Protein AF-A0A1B6LVS3-F1 (afdb_monomer_lite)

Organism: NCBI:txid36148

Foldseek 3Di:
DVVLVCLVVDDLVVLLCCLPVPLLVLLVVLVVCCVDDPVVVSVVSNLVSLVSLLVSLPDLVSLVVCVVVVVLVVLLVCCLPLSSVLSSLSNLLSSLLSVLVVCVVPPDPVSVVCCVPPVQLAPPDPSVVSLLVVLLVLLVVLCLLQDPPPDPPPPPDDPNNVQWDDDQFEIEGADPVSVVVNVSSLSSNVSSVVSLVSSVVSHVSSVSNCVPVPNVVSNVVSVVVSVSSVRGHYHYPPDPPPPPDD

Structure (mmCIF, N/CA/C/O backbone):
data_AF-A0A1B6LVS3-F1
#
_entry.id   AF-A0A1B6LVS3-F1
#
loop_
_atom_site.group_PDB
_atom_site.id
_atom_site.type_symbol
_atom_site.label_atom_id
_atom_site.label_alt_id
_atom_site.label_comp_id
_atom_site.label_asym_id
_atom_site.label_entity_id
_atom_site.label_seq_id
_atom_site.pdbx_PDB_ins_code
_atom_site.Cartn_x
_atom_site.Cartn_y
_atom_site.Cartn_z
_atom_site.occupancy
_atom_site.B_iso_or_equiv
_atom_site.auth_seq_id
_atom_site.auth_comp_id
_atom_site.auth_asym_id
_atom_site.auth_atom_id
_atom_site.pdbx_PDB_model_num
ATOM 1 N N . THR A 1 1 ? 14.921 -7.286 19.029 1.00 48.84 1 THR A N 1
ATOM 2 C CA . THR A 1 1 ? 14.263 -8.618 18.961 1.00 48.84 1 THR A CA 1
ATOM 3 C C . THR A 1 1 ? 13.590 -9.080 20.257 1.00 48.84 1 THR A C 1
ATOM 5 O O . THR A 1 1 ? 12.715 -9.931 20.165 1.00 48.84 1 THR A O 1
ATOM 8 N N . HIS A 1 2 ? 13.885 -8.516 21.442 1.00 53.12 2 HIS A N 1
ATOM 9 C CA . HIS A 1 2 ? 13.206 -8.907 22.697 1.00 53.12 2 HIS A CA 1
ATOM 10 C C . HIS A 1 2 ? 11.823 -8.253 22.914 1.00 53.12 2 HIS A C 1
ATOM 12 O O . HIS A 1 2 ? 10.882 -8.953 23.273 1.00 53.12 2 HIS A O 1
ATOM 18 N N . LEU A 1 3 ? 11.651 -6.958 22.609 1.00 52.03 3 LEU A N 1
ATOM 19 C CA . LEU A 1 3 ? 10.356 -6.258 22.736 1.00 52.03 3 LEU A CA 1
ATOM 20 C C . LEU A 1 3 ? 9.244 -6.892 21.879 1.00 52.03 3 LEU A C 1
ATOM 22 O O . LEU A 1 3 ? 8.147 -7.136 22.373 1.00 52.03 3 LEU A O 1
ATOM 26 N N . LEU A 1 4 ? 9.553 -7.263 20.632 1.00 55.69 4 LEU A N 1
ATOM 27 C CA . LEU A 1 4 ? 8.611 -7.923 19.715 1.00 55.69 4 LEU A CA 1
ATOM 28 C C . LEU A 1 4 ? 8.118 -9.294 20.210 1.00 55.69 4 LEU A C 1
ATOM 30 O O . LEU A 1 4 ? 7.027 -9.712 19.838 1.00 55.69 4 LEU A O 1
ATOM 34 N N . ARG A 1 5 ? 8.884 -9.987 21.066 1.00 59.12 5 ARG A N 1
ATOM 35 C CA . ARG A 1 5 ? 8.475 -11.271 21.666 1.00 59.12 5 ARG A CA 1
ATOM 36 C C . ARG A 1 5 ? 7.564 -11.101 22.882 1.00 59.12 5 ARG A C 1
ATOM 38 O O . ARG A 1 5 ? 6.762 -11.986 23.156 1.00 59.12 5 ARG A O 1
ATOM 45 N N . ILE A 1 6 ? 7.676 -9.979 23.593 1.00 60.19 6 ILE A N 1
ATOM 46 C CA . ILE A 1 6 ? 6.903 -9.698 24.814 1.00 60.19 6 ILE A CA 1
ATOM 47 C C . ILE A 1 6 ? 5.549 -9.065 24.465 1.00 60.19 6 ILE A C 1
ATOM 49 O O . ILE A 1 6 ? 4.533 -9.391 25.077 1.00 60.19 6 ILE A O 1
ATOM 53 N N . ILE A 1 7 ? 5.515 -8.223 23.426 1.00 63.59 7 ILE A N 1
ATOM 54 C CA . ILE A 1 7 ? 4.319 -7.502 22.971 1.00 63.59 7 ILE A CA 1
ATOM 55 C C . ILE A 1 7 ? 3.070 -8.397 22.817 1.00 63.59 7 ILE A C 1
ATOM 57 O O . ILE A 1 7 ? 2.013 -7.993 23.303 1.00 63.59 7 ILE A O 1
ATOM 61 N N . PRO A 1 8 ? 3.122 -9.607 22.224 1.00 63.41 8 PRO A N 1
ATOM 62 C CA . PRO A 1 8 ? 1.947 -10.473 22.102 1.00 63.41 8 PRO A CA 1
ATOM 63 C C . PRO A 1 8 ? 1.287 -10.827 23.442 1.00 63.41 8 PRO A C 1
ATOM 65 O O . PRO A 1 8 ? 0.062 -10.951 23.493 1.00 63.41 8 PRO A O 1
ATOM 68 N N . GLN A 1 9 ? 2.071 -10.921 24.520 1.00 72.00 9 GLN A N 1
ATOM 69 C CA . GLN A 1 9 ? 1.626 -11.320 25.861 1.00 72.00 9 GLN A CA 1
ATOM 70 C C . GLN A 1 9 ? 1.156 -10.135 26.720 1.00 72.00 9 GLN A C 1
ATOM 72 O O . GLN A 1 9 ? 0.540 -10.326 27.767 1.00 72.00 9 GLN A O 1
ATOM 77 N N . CYS A 1 10 ? 1.403 -8.898 26.279 1.00 77.38 10 CYS A N 1
ATOM 78 C CA . CYS A 1 10 ? 0.989 -7.707 27.009 1.00 77.38 10 CYS A CA 1
ATOM 79 C C . CYS A 1 10 ? -0.541 -7.539 27.045 1.00 77.38 10 CYS A C 1
ATOM 81 O O . CYS A 1 10 ? -1.258 -7.853 26.082 1.00 77.38 10 CYS A O 1
ATOM 83 N N . LYS A 1 11 ? -1.035 -6.966 28.153 1.00 84.81 11 LYS A N 1
ATOM 84 C CA . LYS A 1 11 ? -2.432 -6.526 28.294 1.00 84.81 11 LYS A CA 1
ATOM 85 C C . LYS A 1 11 ? -2.775 -5.484 27.226 1.00 84.81 11 LYS A C 1
ATOM 87 O O . LYS A 1 11 ? -1.906 -4.759 26.749 1.00 84.81 11 LYS A O 1
ATOM 92 N N . PHE A 1 12 ? -4.061 -5.382 26.897 1.00 84.25 12 PHE A N 1
ATOM 93 C CA . PHE A 1 12 ? -4.576 -4.444 25.895 1.00 84.25 12 PHE A CA 1
ATOM 94 C C . PHE A 1 12 ? -4.086 -3.002 26.105 1.00 84.25 12 PHE A C 1
ATOM 96 O O . PHE A 1 12 ? -3.507 -2.431 25.190 1.00 84.25 12 PHE A O 1
ATOM 103 N N . VAL A 1 13 ? -4.242 -2.462 27.319 1.00 86.50 13 VAL A N 1
ATOM 104 C CA . VAL A 1 13 ? -3.842 -1.081 27.652 1.00 86.50 13 VAL A CA 1
ATOM 105 C C . VAL A 1 13 ? -2.355 -0.852 27.374 1.00 86.50 13 VAL A C 1
ATOM 107 O O . VAL A 1 13 ? -1.974 0.152 26.792 1.00 86.50 13 VAL A O 1
ATOM 110 N N . VAL A 1 14 ? -1.515 -1.838 27.699 1.00 87.81 14 VAL A N 1
ATOM 111 C CA . VAL A 1 14 ? -0.069 -1.768 27.452 1.00 87.81 14 VAL A CA 1
ATOM 112 C C . VAL A 1 14 ? 0.234 -1.783 25.952 1.00 87.81 14 VAL A C 1
ATOM 114 O O . VAL A 1 14 ? 1.089 -1.037 25.498 1.00 87.81 14 VAL A O 1
ATOM 117 N N . LYS A 1 15 ? -0.473 -2.597 25.159 1.00 88.06 15 LYS A N 1
ATOM 118 C CA . LYS A 1 15 ? -0.317 -2.625 23.692 1.00 88.06 15 LYS A CA 1
ATOM 119 C C . LYS A 1 15 ? -0.693 -1.291 23.048 1.00 88.06 15 LYS A C 1
ATOM 121 O O . LYS A 1 15 ? 0.012 -0.842 22.150 1.00 88.06 15 LYS A O 1
ATOM 126 N N . GLN A 1 16 ? -1.782 -0.683 23.511 1.00 89.56 16 GLN A N 1
ATOM 127 C CA . GLN A 1 16 ? -2.244 0.623 23.049 1.00 89.56 16 GLN A CA 1
ATOM 128 C C . GLN A 1 16 ? -1.217 1.714 23.381 1.00 89.56 16 GLN A C 1
ATOM 130 O O . GLN A 1 16 ? -0.803 2.448 22.489 1.00 89.56 16 GLN A O 1
ATOM 135 N N . GLU A 1 17 ? -0.725 1.745 24.621 1.00 90.25 17 GLU A N 1
ATOM 136 C CA . GLU A 1 17 ? 0.291 2.706 25.063 1.00 90.25 17 GLU A CA 1
ATOM 137 C C . GLU A 1 17 ? 1.612 2.543 24.296 1.00 90.25 17 GLU A C 1
ATOM 139 O O . GLU A 1 17 ? 2.198 3.509 23.817 1.00 90.25 17 GLU A O 1
ATOM 144 N N . ILE A 1 18 ? 2.061 1.298 24.104 1.00 91.44 18 ILE A N 1
ATOM 145 C CA . ILE A 1 18 ? 3.258 0.993 23.316 1.00 91.44 18 ILE A CA 1
ATOM 146 C C . ILE A 1 18 ? 3.105 1.508 21.879 1.00 91.44 18 ILE A C 1
ATOM 148 O O . ILE A 1 18 ? 4.042 2.101 21.339 1.00 91.44 18 ILE A O 1
ATOM 152 N N . LEU A 1 19 ? 1.946 1.298 21.248 1.00 93.50 19 LEU A N 1
ATOM 153 C CA . LEU A 1 19 ? 1.721 1.758 19.882 1.00 93.50 19 LEU A CA 1
ATOM 154 C C . LEU A 1 19 ? 1.733 3.288 19.801 1.00 93.50 19 LEU A C 1
ATOM 156 O O . LEU A 1 19 ? 2.509 3.840 19.026 1.00 93.50 19 LEU A O 1
ATOM 160 N N . PHE A 1 20 ? 0.897 3.959 20.593 1.00 94.81 20 PHE A N 1
ATOM 161 C CA . PHE A 1 20 ? 0.602 5.381 20.404 1.00 94.81 20 PHE A CA 1
ATOM 162 C C . PHE A 1 20 ? 1.547 6.332 21.132 1.00 94.81 20 PHE A C 1
ATOM 164 O O . PHE A 1 20 ? 1.763 7.439 20.649 1.00 94.81 20 PHE A O 1
ATOM 171 N N . SER A 1 21 ? 2.153 5.911 22.239 1.00 92.94 21 SER A N 1
ATOM 172 C CA . SER A 1 21 ? 3.052 6.768 23.023 1.00 92.94 21 SER A CA 1
ATOM 173 C C . SER A 1 21 ? 4.527 6.510 22.723 1.00 92.94 21 SER A C 1
ATOM 175 O O . SER A 1 21 ? 5.369 7.361 23.005 1.00 92.94 21 SER A O 1
ATOM 177 N N . VAL A 1 22 ? 4.860 5.358 22.125 1.00 94.06 22 VAL A N 1
ATOM 178 C CA . VAL A 1 22 ? 6.249 4.994 21.803 1.00 94.06 22 VAL A CA 1
ATOM 179 C C . VAL A 1 22 ? 6.454 4.859 20.300 1.00 94.06 22 VAL A C 1
ATOM 181 O O . VAL A 1 22 ? 7.146 5.681 19.702 1.00 94.06 22 VAL A O 1
ATOM 184 N N . PHE A 1 23 ? 5.873 3.840 19.666 1.00 95.19 23 PHE A N 1
ATOM 185 C CA . PHE A 1 23 ? 6.242 3.506 18.288 1.00 95.19 23 PHE A CA 1
ATOM 186 C C . PHE A 1 23 ? 5.707 4.496 17.257 1.00 95.19 23 PHE A C 1
ATOM 188 O O . PHE A 1 23 ? 6.429 4.824 16.321 1.00 95.19 23 PHE A O 1
ATOM 195 N N . TYR A 1 24 ? 4.490 5.014 17.422 1.00 96.00 24 TYR A N 1
ATOM 196 C CA . TYR A 1 24 ? 3.927 5.975 16.479 1.00 96.00 24 TYR A CA 1
ATOM 197 C C . TYR A 1 24 ? 4.679 7.323 16.476 1.00 96.00 24 TYR A C 1
ATOM 199 O O . TYR A 1 24 ? 5.122 7.745 15.407 1.00 96.00 24 TYR A O 1
ATOM 207 N N . PRO A 1 25 ? 4.978 7.963 17.625 1.00 95.94 25 PRO A N 1
ATOM 208 C CA . PRO A 1 25 ? 5.796 9.177 17.644 1.00 95.94 25 PRO A CA 1
ATOM 209 C C . PRO A 1 25 ? 7.225 8.953 17.134 1.00 95.94 25 PRO A C 1
ATOM 211 O O . PRO A 1 25 ? 7.784 9.819 16.457 1.00 95.94 25 PRO A O 1
ATOM 214 N N . VAL A 1 26 ? 7.831 7.798 17.441 1.00 95.50 26 VAL A N 1
ATOM 215 C CA . VAL A 1 26 ? 9.163 7.436 16.927 1.00 95.50 26 VAL A CA 1
ATOM 216 C C . VAL A 1 26 ? 9.130 7.273 15.410 1.00 95.50 26 VAL A C 1
ATOM 218 O O . VAL A 1 26 ? 10.015 7.796 14.737 1.00 95.50 26 VAL A O 1
ATOM 221 N N . PHE A 1 27 ? 8.102 6.617 14.872 1.00 95.94 27 PHE A N 1
ATOM 222 C CA . PHE A 1 27 ? 7.888 6.477 13.435 1.00 95.94 27 PHE A CA 1
ATOM 223 C C . PHE A 1 27 ? 7.819 7.836 12.735 1.00 95.94 27 PHE A C 1
ATOM 225 O O . PHE A 1 27 ? 8.566 8.053 11.782 1.00 95.94 27 PHE A O 1
ATOM 232 N N . LEU A 1 28 ? 6.994 8.764 13.234 1.00 94.81 28 LEU A N 1
ATOM 233 C CA . LEU A 1 28 ? 6.858 10.097 12.638 1.00 94.81 28 LEU A CA 1
ATOM 234 C C . LEU A 1 28 ? 8.197 10.839 12.614 1.00 94.81 28 LEU A C 1
ATOM 236 O O . LEU A 1 28 ? 8.646 11.266 11.549 1.00 94.81 28 LEU A O 1
ATOM 240 N N . LYS A 1 29 ? 8.883 10.901 13.763 1.00 93.81 29 LYS A N 1
ATOM 241 C CA . LYS A 1 29 ? 10.179 11.584 13.883 1.00 93.81 29 LYS A CA 1
ATOM 242 C C . LYS A 1 29 ? 11.268 10.947 13.030 1.00 93.81 29 LYS A C 1
ATOM 244 O O . LYS A 1 29 ? 12.126 11.656 12.514 1.00 93.81 29 LYS A O 1
ATOM 249 N N . ALA A 1 30 ? 11.323 9.618 12.959 1.00 92.94 30 ALA A N 1
ATOM 250 C CA . ALA A 1 30 ? 12.327 8.919 12.160 1.00 92.94 30 ALA A CA 1
ATOM 251 C C . ALA A 1 30 ? 12.073 9.148 10.666 1.00 92.94 30 ALA A C 1
ATOM 253 O O . ALA A 1 30 ? 12.991 9.494 9.933 1.00 92.94 30 ALA A O 1
ATOM 254 N N . ARG A 1 31 ? 10.814 9.066 10.226 1.00 90.94 31 ARG A N 1
ATOM 255 C CA . ARG A 1 31 ? 10.431 9.314 8.834 1.00 90.94 31 ARG A CA 1
ATOM 256 C C . ARG A 1 31 ? 10.762 10.737 8.380 1.00 90.94 31 ARG A C 1
ATOM 258 O O . ARG A 1 31 ? 11.318 10.907 7.303 1.00 90.94 31 ARG A O 1
ATOM 265 N N . GLU A 1 32 ? 10.470 11.750 9.195 1.00 90.00 32 GLU A N 1
ATOM 266 C CA . GLU A 1 32 ? 10.815 13.149 8.884 1.00 90.00 32 GLU A CA 1
ATOM 267 C C . GLU A 1 32 ? 12.326 13.367 8.717 1.00 90.00 32 GLU A C 1
ATOM 269 O O . GLU A 1 32 ? 12.753 14.225 7.948 1.00 90.00 32 GLU A O 1
ATOM 274 N N . ARG A 1 33 ? 13.142 12.563 9.407 1.00 87.75 33 ARG A N 1
ATOM 275 C CA . ARG A 1 33 ? 14.606 12.656 9.395 1.00 87.75 33 ARG A CA 1
ATOM 276 C C . ARG A 1 33 ? 15.288 11.729 8.391 1.00 87.75 33 ARG A C 1
ATOM 278 O O . ARG A 1 33 ? 16.506 11.800 8.263 1.00 87.75 33 ARG A O 1
ATOM 285 N N . GLN A 1 34 ? 14.547 10.930 7.618 1.00 73.12 34 GLN A N 1
ATOM 286 C CA . GLN A 1 34 ? 15.135 9.977 6.662 1.00 73.12 34 GLN A CA 1
ATOM 287 C C . GLN A 1 34 ? 16.024 10.617 5.583 1.00 73.12 34 GLN A C 1
ATOM 289 O O . GLN A 1 34 ? 16.872 9.929 5.024 1.00 73.12 34 GLN A O 1
ATOM 294 N N . ASN A 1 35 ? 15.882 11.918 5.315 1.00 71.88 35 ASN A N 1
ATOM 295 C CA . ASN A 1 35 ? 16.745 12.657 4.382 1.00 71.88 35 ASN A CA 1
ATOM 296 C C . ASN A 1 35 ? 17.921 13.379 5.077 1.00 71.88 35 ASN A C 1
ATOM 298 O O . ASN A 1 35 ? 18.591 14.204 4.460 1.00 71.88 35 ASN A O 1
ATOM 302 N N . GLY A 1 36 ? 18.134 13.131 6.372 1.00 72.00 36 GLY A N 1
ATOM 303 C CA . GLY A 1 36 ? 19.168 13.755 7.195 1.00 72.00 36 GLY A CA 1
ATOM 304 C C . GLY A 1 36 ? 20.456 12.932 7.311 1.00 72.00 36 GLY A C 1
ATOM 305 O O . GLY A 1 36 ? 20.659 11.933 6.628 1.00 72.00 36 GLY A O 1
ATOM 306 N N . SER A 1 37 ? 21.336 13.347 8.226 1.00 63.09 37 SER A N 1
ATOM 307 C CA . SER A 1 37 ? 22.677 12.768 8.411 1.00 63.09 37 SER A CA 1
ATOM 308 C C . SER A 1 37 ? 22.705 11.321 8.928 1.00 63.09 37 SER A C 1
ATOM 310 O O . SER A 1 37 ? 23.695 10.633 8.708 1.00 63.09 37 SER A O 1
ATOM 312 N N . ASN A 1 38 ? 21.636 10.841 9.578 1.00 77.31 38 ASN A N 1
ATOM 313 C CA . ASN A 1 38 ? 21.538 9.493 10.165 1.00 77.31 38 ASN A CA 1
ATOM 314 C C . ASN A 1 38 ? 20.550 8.583 9.409 1.00 77.31 38 ASN A C 1
ATOM 316 O O . ASN A 1 38 ? 19.838 7.776 10.013 1.00 77.31 38 ASN A O 1
ATOM 320 N N . GLN A 1 39 ? 20.524 8.697 8.079 1.00 83.19 39 GLN A N 1
ATOM 321 C CA . GLN A 1 39 ? 19.567 8.023 7.197 1.00 83.19 39 GLN A CA 1
ATOM 322 C C . GLN A 1 39 ? 19.400 6.516 7.468 1.00 83.19 39 GLN A C 1
ATOM 324 O O . GLN A 1 39 ? 18.274 6.024 7.486 1.00 83.19 39 GLN A O 1
ATOM 329 N N . GLU A 1 40 ? 20.482 5.768 7.710 1.00 88.06 40 GLU A N 1
ATOM 330 C CA . GLU A 1 40 ? 20.397 4.317 7.948 1.00 88.06 40 GLU A CA 1
ATOM 331 C C . GLU A 1 40 ? 19.696 3.966 9.267 1.00 88.06 40 GLU A C 1
ATOM 333 O O . GLU A 1 40 ? 18.873 3.047 9.313 1.00 88.06 40 GLU A O 1
ATOM 338 N N . ILE A 1 41 ? 19.979 4.722 10.333 1.00 90.44 41 ILE A N 1
ATOM 339 C CA . ILE A 1 41 ? 19.359 4.525 11.649 1.00 90.44 41 ILE A CA 1
ATOM 340 C C . ILE A 1 41 ? 17.873 4.864 11.562 1.00 90.44 41 ILE A C 1
ATOM 342 O O . ILE A 1 41 ? 17.033 4.086 12.015 1.00 90.44 41 ILE A O 1
ATOM 346 N N . ASP A 1 42 ? 17.534 5.995 10.944 1.00 91.94 42 ASP A N 1
ATOM 347 C CA . ASP A 1 42 ? 16.146 6.420 10.788 1.00 91.94 42 ASP A CA 1
ATOM 348 C C . ASP A 1 42 ? 15.358 5.452 9.890 1.00 91.94 42 ASP A C 1
ATOM 350 O O . ASP A 1 42 ? 14.218 5.101 10.201 1.00 91.94 42 ASP A O 1
ATOM 354 N N . LYS A 1 43 ? 15.979 4.912 8.835 1.00 91.75 43 LYS A N 1
ATOM 355 C CA . LYS A 1 43 ? 15.393 3.846 8.013 1.00 91.75 43 LYS A CA 1
ATOM 356 C C . LYS A 1 43 ? 15.132 2.577 8.821 1.00 91.75 43 LYS A C 1
ATOM 358 O O . LYS A 1 43 ? 14.029 2.031 8.762 1.00 91.75 43 LYS A O 1
ATOM 363 N N . PHE A 1 44 ? 16.101 2.132 9.620 1.00 92.81 44 PHE A N 1
ATOM 364 C CA . PHE A 1 44 ? 15.927 0.982 10.507 1.00 92.81 44 PHE A CA 1
ATOM 365 C C . PHE A 1 44 ? 14.793 1.197 11.520 1.00 92.81 44 PHE A C 1
ATOM 367 O O . PHE A 1 44 ? 13.971 0.299 11.734 1.00 92.81 44 PHE A O 1
ATOM 374 N N . LEU A 1 45 ? 14.715 2.385 12.127 1.00 94.50 45 LEU A N 1
ATOM 375 C CA . LEU A 1 45 ? 13.659 2.736 13.076 1.00 94.50 45 LEU A CA 1
ATOM 376 C C . LEU A 1 45 ? 12.284 2.715 12.416 1.00 94.50 45 LEU A C 1
ATOM 378 O O . LEU A 1 45 ? 11.355 2.133 12.974 1.00 94.50 45 LEU A O 1
ATOM 382 N N . VAL A 1 46 ? 12.159 3.285 11.219 1.00 94.94 46 VAL A N 1
ATOM 383 C CA . VAL A 1 46 ? 10.905 3.273 10.464 1.00 94.94 46 VAL A CA 1
ATOM 384 C C . VAL A 1 46 ? 10.459 1.844 10.159 1.00 94.94 46 VAL A C 1
ATOM 386 O O . VAL A 1 46 ? 9.339 1.478 10.512 1.00 94.94 46 VAL A O 1
ATOM 389 N N . LEU A 1 47 ? 11.336 1.002 9.604 1.00 94.69 47 LEU A N 1
ATOM 390 C CA . LEU A 1 47 ? 11.009 -0.402 9.320 1.00 94.69 47 LEU A CA 1
ATOM 391 C C . LEU A 1 47 ? 10.643 -1.180 10.592 1.00 94.69 47 LEU A C 1
ATOM 393 O O . LEU A 1 47 ? 9.725 -2.002 10.586 1.00 94.69 47 LEU A O 1
ATOM 397 N N . THR A 1 48 ? 11.315 -0.886 11.706 1.00 94.88 48 THR A N 1
ATOM 398 C CA . THR A 1 48 ? 10.995 -1.477 13.010 1.00 94.88 48 THR A CA 1
ATOM 399 C C . THR A 1 48 ? 9.600 -1.070 13.480 1.00 94.88 48 THR A C 1
ATOM 401 O O . THR A 1 48 ? 8.836 -1.929 13.919 1.00 94.88 48 THR A O 1
ATOM 404 N N . CYS A 1 49 ? 9.239 0.209 13.362 1.00 96.06 49 CYS A N 1
ATOM 405 C CA . CYS A 1 49 ? 7.915 0.693 13.750 1.00 96.06 49 CYS A CA 1
ATOM 406 C C . CYS A 1 49 ? 6.816 0.087 12.874 1.00 96.06 49 CYS A C 1
ATOM 408 O O . CYS A 1 49 ? 5.843 -0.438 13.407 1.00 96.06 49 CYS A O 1
ATOM 410 N N . LEU A 1 50 ? 7.004 0.067 11.551 1.00 96.06 50 LEU A N 1
ATOM 411 C CA . LEU A 1 50 ? 6.064 -0.562 10.619 1.00 96.06 50 LEU A CA 1
ATOM 412 C C . LEU A 1 50 ? 5.858 -2.049 10.940 1.00 96.06 50 LEU A C 1
ATOM 414 O O . LEU A 1 50 ? 4.728 -2.533 10.974 1.00 96.06 50 LEU A O 1
ATOM 418 N N . SER A 1 51 ? 6.939 -2.766 11.256 1.00 94.94 51 SER A N 1
ATOM 419 C CA . SER A 1 51 ? 6.860 -4.153 11.717 1.00 94.94 51 SER A CA 1
ATOM 420 C C . SER A 1 51 ? 6.014 -4.258 12.986 1.00 94.94 51 SER A C 1
ATOM 422 O O . SER A 1 51 ? 5.050 -5.019 13.022 1.00 94.94 51 SER A O 1
ATOM 424 N N . VAL A 1 52 ? 6.277 -3.430 14.000 1.00 93.44 52 VAL A N 1
ATOM 425 C CA . VAL A 1 52 ? 5.481 -3.394 15.238 1.00 93.44 52 VAL A CA 1
ATOM 426 C C . VAL A 1 52 ? 4.000 -3.102 14.971 1.00 93.44 52 VAL A C 1
ATOM 428 O O . VAL A 1 52 ? 3.145 -3.745 15.585 1.00 93.44 52 VAL A O 1
ATOM 431 N N . PHE A 1 53 ? 3.679 -2.197 14.044 1.00 95.44 53 PHE A N 1
ATOM 432 C CA . PHE A 1 53 ? 2.296 -1.875 13.686 1.00 95.44 53 PHE A CA 1
ATOM 433 C C . PHE A 1 53 ? 1.548 -3.117 13.191 1.00 95.44 53 PHE A C 1
ATOM 435 O O . PHE A 1 53 ? 0.462 -3.399 13.696 1.00 95.44 53 PHE A O 1
ATOM 442 N N . THR A 1 54 ? 2.160 -3.933 12.322 1.00 92.88 54 THR A N 1
ATOM 443 C CA . THR A 1 54 ? 1.537 -5.186 11.842 1.00 92.88 54 THR A CA 1
ATOM 444 C C . THR A 1 54 ? 1.210 -6.184 12.964 1.00 92.88 54 THR A C 1
ATOM 446 O O . THR A 1 54 ? 0.286 -6.984 12.834 1.00 92.88 54 THR A O 1
ATOM 449 N N . TYR A 1 55 ? 1.915 -6.128 14.101 1.00 89.06 55 TYR A N 1
ATOM 450 C CA . TYR A 1 55 ? 1.623 -6.970 15.268 1.00 89.06 55 TYR A CA 1
ATOM 451 C C . TYR A 1 55 ? 0.577 -6.374 16.218 1.00 89.06 55 TYR A C 1
ATOM 453 O O . TYR A 1 55 ? -0.165 -7.124 16.861 1.00 89.06 55 TYR A O 1
ATOM 461 N N . LEU A 1 56 ? 0.546 -5.046 16.360 1.00 90.88 56 LEU A N 1
ATOM 462 C CA . LEU A 1 56 ? -0.291 -4.351 17.344 1.00 90.88 56 LEU A CA 1
ATOM 463 C C . LEU A 1 56 ? -1.691 -4.009 16.824 1.00 90.88 56 LEU A C 1
ATOM 465 O O . LEU A 1 56 ? -2.640 -3.982 17.614 1.00 90.88 56 LEU A O 1
ATOM 469 N N . LEU A 1 57 ? -1.845 -3.818 15.513 1.00 91.81 57 LEU A N 1
ATOM 470 C CA . LEU A 1 57 ? -3.124 -3.553 14.856 1.00 91.81 57 LEU A CA 1
ATOM 471 C C . LEU A 1 57 ? -3.962 -4.840 14.767 1.00 91.81 57 LEU A C 1
ATOM 473 O O . LEU A 1 57 ? -4.053 -5.488 13.739 1.00 91.81 57 LEU A O 1
ATOM 477 N N . ARG A 1 58 ? -4.545 -5.278 15.885 1.00 83.50 58 ARG A N 1
ATOM 478 C CA . ARG A 1 58 ? -5.371 -6.507 15.941 1.00 83.50 58 ARG A CA 1
ATOM 479 C C . ARG A 1 58 ? -6.761 -6.306 16.523 1.00 83.50 58 ARG A C 1
ATOM 481 O O . ARG A 1 58 ? -7.539 -7.250 16.633 1.00 83.50 58 ARG A O 1
ATOM 488 N N . ARG A 1 59 ? -7.055 -5.104 17.006 1.00 85.38 59 ARG A N 1
ATOM 489 C CA . ARG A 1 59 ? -8.311 -4.778 17.682 1.00 85.38 59 ARG A CA 1
ATOM 490 C C . ARG A 1 59 ? -8.896 -3.538 17.038 1.00 85.38 59 ARG A C 1
ATOM 492 O O . ARG A 1 59 ? -8.175 -2.558 16.883 1.00 85.38 59 ARG A O 1
ATOM 499 N N . VAL A 1 60 ? -10.204 -3.573 16.789 1.00 88.38 60 VAL A N 1
ATOM 500 C CA . VAL A 1 60 ? -10.972 -2.469 16.192 1.00 88.38 60 VAL A CA 1
ATOM 501 C C . VAL A 1 60 ? -10.661 -1.136 16.878 1.00 88.38 60 VAL A C 1
ATOM 503 O O . VAL A 1 60 ? -10.255 -0.205 16.209 1.00 88.38 60 VAL A O 1
ATOM 506 N N . ARG A 1 61 ? -10.691 -1.077 18.218 1.00 88.81 61 ARG A N 1
ATOM 507 C CA . ARG A 1 61 ? -10.397 0.159 18.975 1.00 88.81 61 ARG A CA 1
ATOM 508 C C . ARG A 1 61 ? -8.997 0.738 18.736 1.00 88.81 61 ARG A C 1
ATOM 510 O O . ARG A 1 61 ? -8.827 1.946 18.778 1.00 88.81 61 ARG A O 1
ATOM 517 N N . ILE A 1 62 ? -7.992 -0.118 18.534 1.00 91.06 62 ILE A N 1
ATOM 518 C CA . ILE A 1 62 ? -6.627 0.342 18.235 1.00 91.06 62 ILE A CA 1
ATOM 519 C C . ILE A 1 62 ? -6.584 0.873 16.803 1.00 91.06 62 ILE A C 1
ATOM 521 O O . ILE A 1 62 ? -5.962 1.893 16.552 1.00 91.06 62 ILE A O 1
ATOM 525 N N . ILE A 1 63 ? -7.258 0.201 15.873 1.00 92.75 63 ILE A N 1
ATOM 526 C CA . ILE A 1 63 ? -7.329 0.635 14.477 1.00 92.75 63 ILE A CA 1
ATOM 527 C C . ILE A 1 63 ? -8.097 1.955 14.347 1.00 92.75 63 ILE A C 1
ATOM 529 O O . ILE A 1 63 ? -7.609 2.849 13.672 1.00 92.75 63 ILE A O 1
ATOM 533 N N . ASP A 1 64 ? -9.211 2.128 15.060 1.00 91.50 64 ASP A N 1
ATOM 534 C CA . ASP A 1 64 ? -9.968 3.386 15.093 1.00 91.50 64 ASP A CA 1
ATOM 535 C C . ASP A 1 64 ? -9.075 4.553 15.543 1.00 91.50 64 ASP A C 1
ATOM 537 O O . ASP A 1 64 ? -8.944 5.543 14.831 1.00 91.50 64 ASP A O 1
ATOM 541 N N . GLN A 1 65 ? -8.350 4.399 16.656 1.00 93.38 65 GLN A N 1
ATOM 542 C CA . GLN A 1 65 ? -7.416 5.429 17.125 1.00 93.38 65 GLN A CA 1
ATOM 543 C C . GLN A 1 65 ? -6.248 5.663 16.146 1.00 93.38 65 GLN A C 1
ATOM 545 O O . GLN A 1 65 ? -5.747 6.779 16.016 1.00 93.38 65 GLN A O 1
ATOM 550 N N . PHE A 1 66 ? -5.795 4.621 15.445 1.00 94.38 66 PHE A N 1
ATOM 551 C CA . PHE A 1 66 ? -4.755 4.733 14.419 1.00 94.38 66 PHE A CA 1
ATOM 552 C C . PHE A 1 66 ? -5.238 5.564 13.221 1.00 94.38 66 PHE A C 1
ATOM 554 O O . PHE A 1 66 ? -4.505 6.419 12.722 1.00 94.38 66 PHE A O 1
ATOM 561 N N . LEU A 1 67 ? -6.491 5.370 12.812 1.00 92.00 67 LEU A N 1
ATOM 562 C CA . LEU A 1 67 ? -7.148 6.137 11.756 1.00 92.00 67 LEU A CA 1
ATOM 563 C C . LEU A 1 67 ? -7.421 7.586 12.174 1.00 92.00 67 LEU A C 1
ATOM 565 O O . LEU A 1 67 ? -7.147 8.500 11.400 1.00 92.00 67 LEU A O 1
ATOM 569 N N . GLU A 1 68 ? -7.872 7.820 13.409 1.00 92.50 68 GLU A N 1
ATOM 570 C CA . GLU A 1 68 ? -8.082 9.167 13.968 1.00 92.50 68 GLU A CA 1
ATOM 571 C C . GLU A 1 68 ? -6.805 10.020 13.930 1.00 92.50 68 GLU A C 1
ATOM 573 O O . GLU A 1 68 ? -6.858 11.230 13.712 1.00 92.50 68 GLU A O 1
ATOM 578 N N . GLN A 1 69 ? -5.637 9.389 14.085 1.00 91.81 69 GLN A N 1
ATOM 579 C CA . GLN A 1 69 ? -4.336 10.055 13.992 1.00 91.81 69 GLN A CA 1
ATOM 580 C C . GLN A 1 69 ? -3.832 10.235 12.553 1.00 91.81 69 GLN A C 1
ATOM 582 O O . GLN A 1 69 ? -2.680 10.632 12.367 1.00 91.81 69 GLN A O 1
ATOM 587 N N . LYS A 1 70 ? -4.666 9.941 11.544 1.00 90.19 70 LYS A N 1
ATOM 588 C CA . LYS A 1 70 ? -4.319 9.968 10.114 1.00 90.19 70 LYS A CA 1
ATOM 589 C C . LYS A 1 70 ? -3.069 9.151 9.794 1.00 90.19 70 LYS A C 1
ATOM 591 O O . LYS A 1 70 ? -2.278 9.490 8.914 1.00 90.19 70 LYS A O 1
ATOM 596 N N . ALA A 1 71 ? -2.869 8.055 10.524 1.00 91.56 71 ALA A N 1
ATOM 597 C CA . ALA A 1 71 ? -1.665 7.261 10.373 1.00 91.56 71 ALA A CA 1
ATOM 598 C C . ALA A 1 71 ? -1.578 6.620 8.981 1.00 91.56 71 ALA A C 1
ATOM 600 O O . ALA A 1 71 ? -0.474 6.460 8.468 1.00 91.56 71 ALA A O 1
ATOM 601 N N . LEU A 1 72 ? -2.703 6.307 8.328 1.00 91.25 72 LEU A N 1
ATOM 602 C CA . LEU A 1 72 ? -2.678 5.755 6.972 1.00 91.25 72 LEU A CA 1
ATOM 603 C C . LEU A 1 72 ? -2.148 6.732 5.922 1.00 91.25 72 LEU A C 1
ATOM 605 O O . LEU A 1 72 ? -1.368 6.291 5.086 1.00 91.25 72 LEU A O 1
ATOM 609 N N . ASP A 1 73 ? -2.407 8.039 6.019 1.00 91.25 73 ASP A N 1
ATOM 610 C CA . ASP A 1 73 ? -1.780 9.043 5.136 1.00 91.25 73 ASP A CA 1
ATOM 611 C C . ASP A 1 73 ? -0.254 8.900 5.156 1.00 91.25 73 ASP A C 1
ATOM 613 O O . ASP A 1 73 ? 0.449 9.015 4.149 1.00 91.25 73 ASP A O 1
ATOM 617 N N . HIS A 1 74 ? 0.273 8.603 6.340 1.00 92.62 74 HIS A N 1
ATOM 618 C CA . HIS A 1 74 ? 1.688 8.411 6.560 1.00 92.62 74 HIS A CA 1
ATOM 619 C C . HIS A 1 74 ? 2.223 7.074 6.044 1.00 92.62 74 HIS A C 1
ATOM 621 O O . HIS A 1 74 ? 3.366 7.040 5.586 1.00 92.62 74 HIS A O 1
ATOM 627 N N . ILE A 1 75 ? 1.416 6.013 6.092 1.00 94.38 75 ILE A N 1
ATOM 628 C CA . ILE A 1 75 ? 1.733 4.696 5.526 1.00 94.38 75 ILE A CA 1
ATOM 629 C C . ILE A 1 75 ? 1.692 4.736 3.993 1.00 94.38 75 ILE A C 1
ATOM 631 O O . ILE A 1 75 ? 2.602 4.223 3.346 1.00 94.38 75 ILE A O 1
ATOM 635 N N . THR A 1 76 ? 0.700 5.397 3.400 1.00 90.44 76 THR A N 1
ATOM 636 C CA . THR A 1 76 ? 0.512 5.464 1.943 1.00 90.44 76 THR A CA 1
ATOM 637 C C . THR A 1 76 ? 1.683 6.162 1.255 1.00 90.44 76 THR A C 1
ATOM 639 O O . THR A 1 76 ? 2.189 5.684 0.242 1.00 90.44 76 THR A O 1
ATOM 642 N N . VAL A 1 77 ? 2.216 7.238 1.848 1.00 89.81 77 VAL A N 1
ATOM 643 C CA . VAL A 1 77 ? 3.442 7.896 1.351 1.00 89.81 77 VAL A CA 1
ATOM 644 C C . VAL A 1 77 ? 4.626 6.921 1.288 1.00 89.81 77 VAL A C 1
ATOM 646 O O . VAL A 1 77 ? 5.452 7.005 0.376 1.00 89.81 77 VAL A O 1
ATOM 649 N N . MET A 1 78 ? 4.692 5.974 2.225 1.00 90.81 78 MET A N 1
ATOM 650 C CA . MET A 1 78 ? 5.768 4.992 2.333 1.00 90.81 78 MET A CA 1
ATOM 651 C C . MET A 1 78 ? 5.640 3.795 1.388 1.00 90.81 78 MET A C 1
ATOM 653 O O . MET A 1 78 ? 6.614 3.060 1.239 1.00 90.81 78 MET A O 1
ATOM 657 N N . LEU A 1 79 ? 4.518 3.621 0.680 1.00 89.69 79 LEU A N 1
ATOM 658 C CA . LEU A 1 79 ? 4.383 2.574 -0.347 1.00 89.69 79 LEU A CA 1
ATOM 659 C C . LEU A 1 79 ? 5.421 2.730 -1.472 1.00 89.69 79 LEU A C 1
ATOM 661 O O . LEU A 1 79 ? 5.777 1.765 -2.137 1.00 89.69 79 LEU A O 1
ATOM 665 N N . LYS A 1 80 ? 5.974 3.931 -1.664 1.00 85.44 80 LYS A N 1
ATOM 666 C CA . LYS A 1 80 ? 7.028 4.188 -2.657 1.00 85.44 80 LYS A CA 1
ATOM 667 C C . LYS A 1 80 ? 8.405 3.653 -2.240 1.00 85.44 80 LYS A C 1
ATOM 669 O O . LYS A 1 80 ? 9.274 3.499 -3.098 1.00 85.44 80 LYS A O 1
ATOM 674 N N . ASP A 1 81 ? 8.619 3.377 -0.953 1.00 88.50 81 ASP A N 1
ATOM 675 C CA . ASP A 1 81 ? 9.866 2.807 -0.439 1.00 88.50 81 ASP A CA 1
ATOM 676 C C . ASP A 1 81 ? 9.831 1.277 -0.573 1.00 88.50 81 ASP A C 1
ATOM 678 O O . ASP A 1 81 ? 8.984 0.596 0.009 1.00 88.50 81 ASP A O 1
ATOM 682 N N 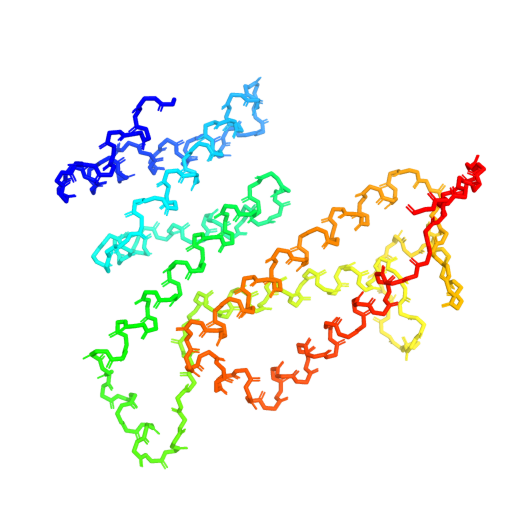. LYS A 1 82 ? 10.783 0.725 -1.333 1.00 86.19 82 LYS A N 1
ATOM 683 C CA . LYS A 1 82 ? 10.864 -0.714 -1.627 1.00 86.19 82 LYS A CA 1
ATOM 684 C C . LYS A 1 82 ? 11.007 -1.592 -0.380 1.00 86.19 82 LYS A C 1
ATOM 686 O O . LYS A 1 82 ? 10.491 -2.707 -0.367 1.00 86.19 82 LYS A O 1
ATOM 691 N N . ASP A 1 83 ? 11.685 -1.103 0.653 1.00 89.50 83 ASP A N 1
ATOM 692 C CA . ASP A 1 83 ? 11.963 -1.866 1.868 1.00 89.50 83 ASP A CA 1
ATOM 693 C C . ASP A 1 83 ? 10.768 -1.803 2.832 1.00 89.50 83 ASP A C 1
ATOM 695 O O . ASP A 1 83 ? 10.516 -2.744 3.587 1.00 89.50 83 ASP A O 1
ATOM 699 N N . ALA A 1 84 ? 9.988 -0.718 2.773 1.00 92.56 84 ALA A N 1
ATOM 700 C CA . ALA A 1 84 ? 8.789 -0.521 3.585 1.00 92.56 84 ALA A CA 1
ATOM 701 C C . ALA A 1 84 ? 7.505 -1.080 2.946 1.00 92.56 84 ALA A C 1
ATOM 703 O O . ALA A 1 84 ? 6.571 -1.424 3.676 1.00 92.56 84 ALA A O 1
ATOM 704 N N . MET A 1 85 ? 7.451 -1.191 1.613 1.00 92.94 85 MET A N 1
ATOM 705 C CA . MET A 1 85 ? 6.253 -1.521 0.826 1.00 92.94 85 MET A CA 1
ATOM 706 C C . MET A 1 85 ? 5.477 -2.717 1.386 1.00 92.94 85 MET A C 1
ATOM 708 O O . MET A 1 85 ? 4.274 -2.631 1.624 1.00 92.94 85 MET A O 1
ATOM 712 N N . LYS A 1 86 ? 6.166 -3.830 1.664 1.00 94.44 86 LYS A N 1
ATOM 713 C CA . LYS A 1 86 ? 5.524 -5.055 2.164 1.00 94.44 86 LYS A CA 1
ATOM 714 C C . LYS A 1 86 ? 4.851 -4.856 3.523 1.00 94.44 86 LYS A C 1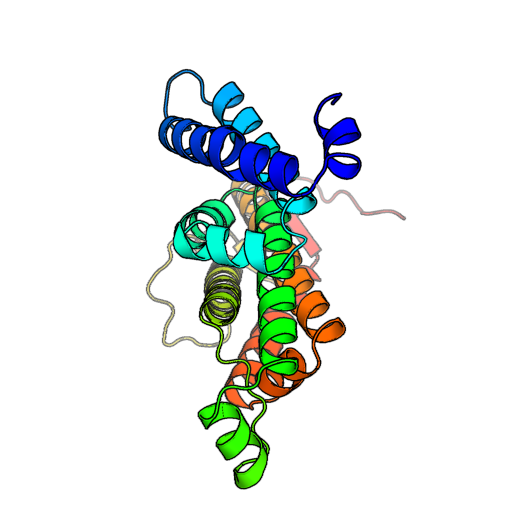
ATOM 716 O O . LYS A 1 86 ? 3.760 -5.379 3.754 1.00 94.44 86 LYS A O 1
ATOM 721 N N . LEU A 1 87 ? 5.492 -4.109 4.420 1.00 96.00 87 LEU A N 1
ATOM 722 C CA . LEU A 1 87 ? 4.937 -3.804 5.738 1.00 96.00 87 LEU A CA 1
ATOM 723 C C . LEU A 1 87 ? 3.763 -2.829 5.621 1.00 96.00 87 LEU A C 1
ATOM 725 O O . LEU A 1 87 ? 2.740 -3.048 6.259 1.00 96.00 87 LEU A O 1
ATOM 729 N N . CYS A 1 88 ? 3.875 -1.814 4.761 1.00 95.94 88 CYS A N 1
ATOM 730 C CA . CYS A 1 88 ? 2.798 -0.860 4.493 1.00 95.94 88 CYS A CA 1
ATOM 731 C C . CYS A 1 88 ? 1.556 -1.561 3.926 1.00 95.94 88 CYS A C 1
ATOM 733 O O . CYS A 1 88 ? 0.465 -1.401 4.466 1.00 95.94 88 CYS A O 1
ATOM 735 N N . CYS A 1 89 ? 1.739 -2.425 2.924 1.00 95.38 89 CYS A N 1
ATOM 736 C CA . CYS A 1 89 ? 0.688 -3.287 2.383 1.00 95.38 89 CYS A CA 1
ATOM 737 C C . CYS A 1 89 ? 0.029 -4.152 3.466 1.00 95.38 89 CYS A C 1
ATOM 739 O O . CYS A 1 89 ? -1.191 -4.229 3.528 1.00 95.38 89 CYS A O 1
ATOM 741 N N . SER A 1 90 ? 0.825 -4.754 4.356 1.00 95.62 90 SER A N 1
ATOM 742 C CA . SER A 1 90 ? 0.300 -5.580 5.454 1.00 95.62 90 SER A CA 1
ATOM 743 C C . SER A 1 90 ? -0.528 -4.757 6.451 1.00 95.62 90 SER A C 1
ATOM 745 O O . SER A 1 90 ? -1.544 -5.231 6.947 1.00 95.62 90 SER A O 1
ATOM 747 N N . ILE A 1 91 ? -0.110 -3.521 6.748 1.00 96.38 91 ILE A N 1
ATOM 748 C CA . ILE A 1 91 ? -0.865 -2.598 7.609 1.00 96.38 91 ILE A CA 1
ATOM 749 C C . ILE A 1 91 ? -2.194 -2.225 6.949 1.00 96.38 91 ILE A C 1
ATOM 751 O O . ILE A 1 91 ? -3.229 -2.317 7.604 1.00 96.38 91 ILE A O 1
ATOM 755 N N . MET A 1 92 ? -2.178 -1.850 5.667 1.00 94.81 92 MET A N 1
ATOM 756 C CA . MET A 1 92 ? -3.401 -1.545 4.919 1.00 94.81 92 MET A CA 1
ATOM 757 C C . MET A 1 92 ? -4.351 -2.743 4.891 1.00 94.81 92 MET A C 1
ATOM 759 O O . MET A 1 92 ? -5.533 -2.583 5.173 1.00 94.81 92 MET A O 1
ATOM 763 N N . GLU A 1 93 ? -3.831 -3.948 4.631 1.00 94.50 93 GLU A N 1
ATOM 764 C CA . GLU A 1 93 ? -4.616 -5.186 4.631 1.00 94.50 93 GLU A CA 1
ATOM 765 C C . GLU A 1 93 ? -5.352 -5.381 5.964 1.00 94.50 93 GLU A C 1
ATOM 767 O O . GLU A 1 93 ? -6.566 -5.573 5.995 1.00 94.50 93 GLU A O 1
ATOM 772 N N . ILE A 1 94 ? -4.624 -5.264 7.078 1.00 93.88 94 ILE A N 1
ATOM 773 C CA . ILE A 1 94 ? -5.165 -5.389 8.434 1.00 93.88 94 ILE A CA 1
ATOM 774 C C . ILE A 1 94 ? -6.265 -4.355 8.705 1.00 93.88 94 ILE A C 1
ATOM 776 O O . ILE A 1 94 ? -7.304 -4.698 9.281 1.00 93.88 94 ILE A O 1
ATOM 780 N N . VAL A 1 95 ? -6.028 -3.093 8.335 1.00 93.88 95 VAL A N 1
ATOM 781 C CA . VAL A 1 95 ? -6.968 -1.997 8.595 1.00 93.88 95 VAL A CA 1
ATOM 782 C C . VAL A 1 95 ? -8.247 -2.185 7.785 1.00 93.88 95 VAL A C 1
ATOM 784 O O . VAL A 1 95 ? -9.323 -2.207 8.384 1.00 93.88 95 VAL A O 1
ATOM 787 N N . ILE A 1 96 ? -8.129 -2.432 6.477 1.00 91.69 96 ILE A N 1
ATOM 788 C CA . ILE A 1 96 ? -9.273 -2.622 5.577 1.00 91.69 96 ILE A CA 1
ATOM 789 C C . ILE A 1 96 ? -10.100 -3.836 6.013 1.00 91.69 96 ILE A C 1
ATOM 791 O O . ILE A 1 96 ? -11.308 -3.708 6.190 1.00 91.69 96 ILE A O 1
ATOM 795 N N . ILE A 1 97 ? -9.473 -4.994 6.277 1.00 90.88 97 ILE A N 1
ATOM 796 C CA . ILE A 1 97 ? -10.195 -6.186 6.768 1.00 90.88 97 ILE A CA 1
ATOM 797 C C . ILE A 1 97 ? -10.962 -5.853 8.047 1.00 90.88 97 ILE A C 1
ATOM 799 O O . ILE A 1 97 ? -12.129 -6.209 8.190 1.00 90.88 97 ILE A O 1
ATOM 803 N N . THR A 1 98 ? -10.328 -5.149 8.984 1.00 89.56 98 THR A N 1
ATOM 804 C CA . THR A 1 98 ? -10.980 -4.835 10.257 1.00 89.56 98 THR A CA 1
ATOM 805 C C . THR A 1 98 ? -12.149 -3.864 10.087 1.00 89.56 98 THR A C 1
ATOM 807 O O . THR A 1 98 ? -13.164 -4.030 10.762 1.00 89.56 98 THR A O 1
ATOM 810 N N . GLN A 1 99 ? -12.037 -2.874 9.200 1.00 87.31 99 GLN A N 1
ATOM 811 C CA . GLN A 1 99 ? -13.124 -1.941 8.889 1.00 87.31 99 GLN A CA 1
ATOM 812 C C . GLN A 1 99 ? -14.298 -2.641 8.197 1.00 87.31 99 GLN A C 1
ATOM 814 O O . GLN A 1 99 ? -15.435 -2.473 8.628 1.00 87.31 99 GLN A O 1
ATOM 819 N N . VAL A 1 100 ? -14.025 -3.493 7.205 1.00 85.88 100 VAL A N 1
ATOM 820 C CA . VAL A 1 100 ? -15.034 -4.347 6.553 1.00 85.88 100 VAL A CA 1
ATOM 821 C C . VAL A 1 100 ? -15.798 -5.158 7.605 1.00 85.88 100 VAL A C 1
ATOM 823 O O . VAL A 1 100 ? -17.025 -5.110 7.673 1.00 85.88 100 VAL A O 1
ATOM 826 N N . TRP A 1 101 ? -15.078 -5.843 8.497 1.00 84.69 101 TRP A N 1
ATOM 827 C CA . TRP A 1 101 ? -15.684 -6.655 9.557 1.00 84.69 101 TRP A CA 1
ATOM 828 C C . TRP A 1 101 ? -16.478 -5.817 10.570 1.00 84.69 101 TRP A C 1
ATOM 830 O O . TRP A 1 101 ? -17.502 -6.263 11.090 1.00 84.69 101 TRP A O 1
ATOM 840 N N . LYS A 1 102 ? -16.023 -4.596 10.871 1.00 84.38 102 LYS A N 1
ATOM 841 C CA . LYS A 1 102 ? -16.740 -3.657 11.745 1.00 84.38 102 LYS A CA 1
ATOM 842 C C . LYS A 1 102 ? -18.076 -3.241 11.120 1.00 84.38 102 LYS A C 1
ATOM 844 O O . LYS A 1 102 ? -19.090 -3.267 11.821 1.00 84.38 102 LYS A O 1
ATOM 849 N N . ASN A 1 103 ? -18.081 -2.921 9.827 1.00 76.69 103 ASN A N 1
ATOM 850 C CA . ASN A 1 103 ? -19.278 -2.529 9.079 1.00 76.69 103 ASN A CA 1
ATOM 851 C C . ASN A 1 103 ? -20.265 -3.702 8.915 1.00 76.69 103 ASN A C 1
ATOM 853 O O . ASN A 1 103 ? -21.473 -3.490 8.851 1.00 76.69 103 ASN A O 1
ATOM 857 N N . GLU A 1 104 ? -19.788 -4.954 8.913 1.00 73.62 104 GLU A N 1
ATOM 858 C CA . GLU A 1 104 ? -20.659 -6.141 8.955 1.00 73.62 104 GLU A CA 1
ATOM 859 C C . GLU A 1 104 ? -21.439 -6.268 10.259 1.00 73.62 104 GLU A C 1
ATOM 861 O O . GLU A 1 104 ? -22.623 -6.603 10.242 1.00 73.62 104 GLU A O 1
ATOM 866 N N . GLN A 1 105 ? -20.779 -6.016 11.388 1.00 73.44 105 GLN A N 1
ATOM 867 C CA . GLN A 1 105 ? -21.392 -6.174 12.707 1.00 73.44 105 GLN A CA 1
ATOM 868 C C . GLN A 1 105 ? -22.308 -5.005 13.069 1.00 73.44 105 GLN A C 1
ATOM 870 O O . GLN A 1 105 ? -23.287 -5.200 13.784 1.00 73.44 105 GLN A O 1
ATOM 875 N N . ASN A 1 106 ? -22.002 -3.805 12.573 1.00 66.75 106 ASN A N 1
ATOM 876 C CA . ASN A 1 106 ? -22.782 -2.594 12.806 1.00 66.75 106 ASN A CA 1
ATOM 877 C C . ASN A 1 106 ? -23.041 -1.875 11.473 1.00 66.75 106 ASN A C 1
ATOM 879 O O . ASN A 1 106 ? -22.428 -0.837 11.225 1.00 66.75 106 ASN A O 1
ATOM 883 N N . PRO A 1 107 ? -23.911 -2.415 10.600 1.00 62.94 107 PRO A N 1
ATOM 884 C CA . PRO A 1 107 ? -24.230 -1.757 9.341 1.00 62.94 107 PRO A CA 1
ATOM 885 C C . PRO A 1 107 ? -24.866 -0.395 9.628 1.00 62.94 107 PRO A C 1
ATOM 887 O O . PRO A 1 107 ? -25.825 -0.314 10.409 1.00 62.94 107 PRO A O 1
ATOM 890 N N . ASN A 1 108 ? -24.333 0.662 9.009 1.00 62.69 108 ASN A N 1
ATOM 891 C CA . ASN A 1 108 ? -24.916 1.998 9.099 1.00 62.69 108 ASN A CA 1
ATOM 892 C C . ASN A 1 108 ? -26.354 1.970 8.557 1.00 62.69 108 ASN A C 1
ATOM 894 O O . ASN A 1 108 ? -26.699 1.108 7.748 1.00 62.69 108 ASN A O 1
ATOM 898 N N . GLU A 1 109 ? -27.212 2.909 8.966 1.00 59.44 109 GLU A N 1
ATOM 899 C CA . GLU A 1 109 ? -28.600 2.924 8.472 1.00 59.44 109 GLU A CA 1
ATOM 900 C C . GLU A 1 109 ? -28.677 3.059 6.942 1.00 59.44 109 GLU A C 1
ATOM 902 O O . GLU A 1 109 ? -29.468 2.360 6.316 1.00 59.44 109 GLU A O 1
ATOM 907 N N . ASN A 1 110 ? -27.777 3.836 6.328 1.00 55.88 110 ASN A N 1
ATOM 908 C CA . ASN A 1 110 ? -27.649 3.908 4.869 1.00 55.88 110 ASN A CA 1
ATOM 909 C C . ASN A 1 110 ? -27.222 2.569 4.239 1.00 55.88 110 ASN A C 1
ATOM 911 O O . ASN A 1 110 ? -27.747 2.202 3.193 1.00 55.88 110 ASN A O 1
ATOM 915 N N . ASP A 1 111 ? -26.342 1.799 4.888 1.00 57.28 111 ASP A N 1
ATOM 916 C CA . ASP A 1 111 ? -25.913 0.480 4.394 1.00 57.28 111 ASP A CA 1
ATOM 917 C C . ASP A 1 111 ? -27.024 -0.564 4.520 1.00 57.28 111 ASP A C 1
ATOM 919 O O . ASP A 1 111 ? -27.102 -1.484 3.709 1.00 57.28 111 ASP A O 1
ATOM 923 N N . LYS A 1 112 ? -27.901 -0.437 5.527 1.00 59.88 112 LYS A N 1
ATOM 924 C CA . LYS A 1 112 ? -29.108 -1.270 5.640 1.00 59.88 112 LYS A CA 1
ATOM 925 C C . LYS A 1 112 ? -30.072 -0.978 4.496 1.00 59.88 112 LYS A C 1
ATOM 927 O O . LYS A 1 112 ? -30.510 -1.911 3.834 1.00 59.88 112 LYS A O 1
ATOM 932 N N . ILE A 1 113 ? -30.326 0.302 4.223 1.00 56.81 113 ILE A N 1
ATOM 933 C CA . ILE A 1 113 ? -31.200 0.749 3.132 1.00 56.81 113 ILE A CA 1
ATOM 934 C C . ILE A 1 113 ? -30.637 0.303 1.771 1.00 56.81 113 ILE A C 1
ATOM 936 O O . ILE A 1 113 ? -31.368 -0.262 0.964 1.00 56.81 113 ILE A O 1
ATOM 940 N N . ASN A 1 114 ? -29.334 0.462 1.525 1.00 52.97 114 ASN A N 1
ATOM 941 C CA . ASN A 1 114 ? -28.706 0.045 0.265 1.00 52.97 114 ASN A CA 1
ATOM 942 C C . ASN A 1 114 ? -28.662 -1.485 0.096 1.00 52.97 114 ASN A C 1
ATOM 944 O O . ASN A 1 114 ? -28.913 -1.989 -1.001 1.00 52.97 114 ASN A O 1
ATOM 948 N N . LYS A 1 115 ? -28.439 -2.242 1.181 1.00 58.50 115 LYS A N 1
ATOM 949 C CA . LYS A 1 115 ? -28.545 -3.713 1.179 1.00 58.50 115 LYS A CA 1
ATOM 950 C C . LYS A 1 115 ? -29.961 -4.201 0.882 1.00 58.50 115 LYS A C 1
ATOM 952 O O . LYS A 1 115 ? -30.109 -5.205 0.186 1.00 58.50 115 LYS A O 1
ATOM 957 N N . GLU A 1 116 ? -30.974 -3.521 1.418 1.00 55.75 116 GLU A N 1
ATOM 958 C CA . GLU A 1 116 ? -32.387 -3.880 1.251 1.00 55.75 116 GLU A CA 1
ATOM 959 C C . GLU A 1 116 ? -32.955 -3.462 -0.113 1.00 55.75 116 GLU A C 1
ATOM 961 O O . GLU A 1 116 ? -33.787 -4.183 -0.659 1.00 55.75 116 GLU A O 1
ATOM 966 N N . ILE A 1 117 ? -32.508 -2.334 -0.678 1.00 53.31 117 ILE A N 1
ATOM 967 C CA . ILE A 1 117 ? -33.078 -1.761 -1.910 1.00 53.31 117 ILE A CA 1
ATOM 968 C C . ILE A 1 117 ? -32.272 -2.128 -3.162 1.00 53.31 117 ILE A C 1
ATOM 970 O O . ILE A 1 117 ? -32.866 -2.431 -4.196 1.00 53.31 117 ILE A O 1
ATOM 974 N N . PHE A 1 118 ? -30.938 -2.105 -3.096 1.00 50.34 118 PHE A N 1
ATOM 975 C CA . PHE A 1 118 ? -30.077 -2.222 -4.281 1.00 50.34 118 PHE A CA 1
ATOM 976 C C . PHE A 1 118 ? -29.259 -3.514 -4.332 1.00 50.34 118 PHE A C 1
ATOM 978 O O . PHE A 1 118 ? -28.615 -3.778 -5.343 1.00 50.34 118 PHE A O 1
ATOM 985 N N . HIS A 1 119 ? -29.272 -4.331 -3.269 1.00 53.50 119 HIS A N 1
ATOM 986 C CA . HIS A 1 119 ? -28.338 -5.455 -3.106 1.00 53.50 119 HIS A CA 1
ATOM 987 C C . HIS A 1 119 ? -26.861 -5.049 -3.310 1.00 53.50 119 HIS A C 1
ATOM 989 O O . HIS A 1 119 ? -26.016 -5.893 -3.610 1.00 53.50 119 HIS A O 1
ATOM 995 N N . GLU A 1 120 ? -26.536 -3.764 -3.146 1.00 52.81 120 GLU A N 1
ATOM 996 C CA . GLU A 1 120 ? -25.184 -3.239 -3.304 1.00 52.81 120 GLU A CA 1
ATOM 997 C C . GLU A 1 120 ? -24.475 -3.288 -1.951 1.00 52.81 120 GLU A C 1
ATOM 999 O O . GLU A 1 120 ? -24.739 -2.517 -1.032 1.00 52.81 120 GLU A O 1
ATOM 1004 N N . THR A 1 121 ? -23.578 -4.261 -1.825 1.00 54.97 121 THR A N 1
ATOM 1005 C CA . THR A 1 121 ? -22.597 -4.394 -0.740 1.00 54.97 121 THR A CA 1
ATOM 1006 C C . THR A 1 121 ? -21.227 -3.924 -1.223 1.00 54.97 121 THR A C 1
ATOM 1008 O O . THR A 1 121 ? -20.224 -4.632 -1.096 1.00 54.97 121 THR A O 1
ATOM 1011 N N . SER A 1 122 ? -21.192 -2.746 -1.839 1.00 59.94 122 SER A N 1
ATOM 1012 C CA . SER A 1 122 ? -19.935 -2.101 -2.188 1.00 59.94 122 SER A CA 1
ATOM 1013 C C . SER A 1 122 ? -19.224 -1.641 -0.911 1.00 59.94 122 SER A C 1
ATOM 1015 O O . SER A 1 122 ? -19.839 -1.280 0.096 1.00 59.94 122 SER A O 1
ATOM 1017 N N . VAL A 1 123 ? -17.903 -1.758 -0.908 1.00 64.62 123 VAL A N 1
ATOM 1018 C CA . VAL A 1 123 ? -17.042 -1.348 0.196 1.00 64.62 123 VAL A CA 1
ATOM 1019 C C . VAL A 1 123 ? -16.787 0.144 0.028 1.00 64.62 123 VAL A C 1
ATOM 1021 O O . VAL A 1 123 ? -15.858 0.530 -0.672 1.00 64.62 123 VAL A O 1
ATOM 1024 N N . ASP A 1 124 ? -17.600 0.976 0.676 1.00 70.38 124 ASP A N 1
ATOM 1025 C CA . ASP A 1 124 ? -17.337 2.415 0.803 1.00 70.38 124 ASP A CA 1
ATOM 1026 C C . ASP A 1 124 ? -16.316 2.647 1.930 1.00 70.38 124 ASP A C 1
ATOM 1028 O O . ASP A 1 124 ? -16.654 2.942 3.080 1.00 70.38 124 ASP A O 1
ATOM 1032 N N . LEU A 1 125 ? -15.044 2.377 1.624 1.00 80.00 125 LEU A N 1
ATOM 1033 C CA . LEU A 1 125 ? -13.922 2.610 2.530 1.00 80.00 125 LEU A CA 1
ATOM 1034 C C . LEU A 1 125 ? -12.861 3.460 1.820 1.00 80.00 125 LEU A C 1
ATOM 1036 O O . LEU A 1 125 ? -12.189 2.945 0.922 1.00 80.00 125 LEU A O 1
ATOM 1040 N N . PRO A 1 126 ? -12.601 4.698 2.286 1.00 83.94 126 PRO A N 1
ATOM 1041 C CA . PRO A 1 126 ? -11.563 5.560 1.716 1.00 83.94 126 PRO A CA 1
ATOM 1042 C C . PRO A 1 126 ? -10.189 4.880 1.639 1.00 83.94 126 PRO A C 1
ATOM 1044 O O . PRO A 1 126 ? -9.425 5.082 0.699 1.00 83.94 126 PRO A O 1
ATOM 1047 N N . ASP A 1 127 ? -9.882 4.025 2.615 1.00 85.38 127 ASP A N 1
ATOM 1048 C CA . ASP A 1 127 ? -8.615 3.297 2.694 1.00 85.38 127 ASP A CA 1
ATOM 1049 C C . ASP A 1 127 ? -8.487 2.203 1.620 1.00 85.38 127 ASP A C 1
ATOM 1051 O O . ASP A 1 127 ? -7.381 1.901 1.160 1.00 85.38 127 ASP A O 1
ATOM 1055 N N . PHE A 1 128 ? -9.614 1.623 1.190 1.00 87.75 128 PHE A N 1
ATOM 1056 C CA . PHE A 1 128 ? -9.659 0.678 0.077 1.00 87.75 128 PHE A CA 1
ATOM 1057 C C . PHE A 1 128 ? -9.485 1.400 -1.265 1.00 87.75 128 PHE A C 1
ATOM 1059 O O . PHE A 1 128 ? -8.694 0.949 -2.097 1.00 87.75 128 PHE A O 1
ATOM 1066 N N . ASP A 1 129 ? -10.112 2.565 -1.437 1.00 86.31 129 ASP A N 1
ATOM 1067 C CA . ASP A 1 129 ? -9.933 3.402 -2.629 1.00 86.31 129 ASP A CA 1
ATOM 1068 C C . ASP A 1 129 ? -8.484 3.871 -2.793 1.00 86.31 129 ASP A C 1
ATOM 1070 O O . ASP A 1 129 ? -7.940 3.839 -3.899 1.00 86.31 129 ASP A O 1
ATOM 1074 N N . LEU A 1 130 ? -7.811 4.228 -1.693 1.00 86.88 130 LEU A N 1
ATOM 1075 C CA . LEU A 1 130 ? -6.384 4.563 -1.704 1.00 86.88 130 LEU A CA 1
ATOM 1076 C C . LEU A 1 130 ? -5.518 3.405 -2.226 1.00 86.88 130 LEU A C 1
ATOM 1078 O O . LEU A 1 130 ? -4.567 3.637 -2.977 1.00 86.88 130 LEU A O 1
ATOM 1082 N N . LEU A 1 131 ? -5.841 2.157 -1.864 1.00 89.69 131 LEU A N 1
ATOM 1083 C CA . LEU A 1 131 ? -5.132 0.979 -2.372 1.00 89.69 131 LEU A CA 1
ATOM 1084 C C . LEU A 1 131 ? -5.354 0.795 -3.878 1.00 89.69 131 LEU A C 1
ATOM 1086 O O . LEU A 1 131 ? -4.396 0.541 -4.613 1.00 89.69 131 LEU A O 1
ATOM 1090 N N . LEU A 1 132 ? -6.603 0.915 -4.335 1.00 87.50 132 LEU A N 1
ATOM 1091 C CA . LEU A 1 132 ? -6.944 0.803 -5.755 1.00 87.50 132 LEU A CA 1
ATOM 1092 C C . LEU A 1 132 ? -6.260 1.896 -6.579 1.00 87.50 132 LEU A C 1
ATOM 1094 O O . LEU A 1 132 ? -5.724 1.620 -7.657 1.00 87.50 132 LEU A O 1
ATOM 1098 N N . GLU A 1 133 ? -6.208 3.116 -6.050 1.00 87.56 133 GLU A N 1
ATOM 1099 C CA . GLU A 1 133 ? -5.525 4.232 -6.688 1.00 87.56 133 GLU A CA 1
ATOM 1100 C C . GLU A 1 133 ? -4.015 3.993 -6.799 1.00 87.56 133 GLU A C 1
ATOM 1102 O O . GLU A 1 133 ? -3.431 4.219 -7.861 1.00 87.56 133 GLU A O 1
ATOM 1107 N N . GLU A 1 134 ? -3.370 3.468 -5.753 1.00 88.75 134 GLU A N 1
ATOM 1108 C CA . GLU A 1 134 ? -1.941 3.146 -5.813 1.00 88.75 134 GLU A CA 1
ATOM 1109 C C . GLU A 1 134 ? -1.654 2.002 -6.799 1.00 88.75 134 GLU A C 1
ATOM 1111 O O . GLU A 1 134 ? -0.674 2.072 -7.546 1.00 88.75 134 GLU A O 1
ATOM 1116 N N . ILE A 1 135 ? -2.526 0.988 -6.886 1.00 88.56 135 ILE A N 1
ATOM 1117 C CA . ILE A 1 135 ? -2.443 -0.066 -7.913 1.00 88.56 135 ILE A CA 1
ATOM 1118 C C . ILE A 1 135 ? -2.524 0.544 -9.311 1.00 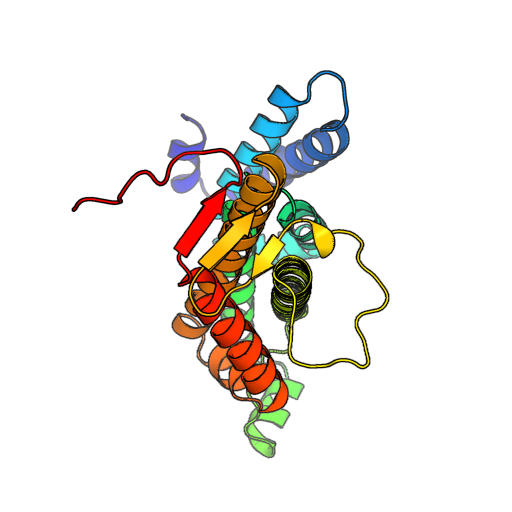88.56 135 ILE A C 1
ATOM 1120 O O . ILE A 1 135 ? -1.691 0.230 -10.169 1.00 88.56 135 ILE A O 1
ATOM 1124 N N . ARG A 1 136 ? -3.490 1.436 -9.543 1.00 85.88 136 ARG A N 1
ATOM 1125 C CA . ARG A 1 136 ? -3.671 2.126 -10.824 1.00 85.88 136 ARG A CA 1
ATOM 1126 C C . ARG A 1 136 ? -2.434 2.947 -11.183 1.00 85.88 136 ARG A C 1
ATOM 1128 O O . ARG A 1 136 ? -1.867 2.764 -12.261 1.00 85.88 136 ARG A O 1
ATOM 1135 N N . CYS A 1 137 ? -1.974 3.796 -10.266 1.00 86.12 137 CYS A N 1
ATOM 1136 C CA . CYS A 1 137 ? -0.798 4.643 -10.437 1.00 86.12 137 CYS A CA 1
ATOM 1137 C C . CYS A 1 137 ? 0.480 3.832 -10.692 1.00 86.12 137 CYS A C 1
ATOM 1139 O O . CYS A 1 137 ? 1.258 4.161 -11.591 1.00 86.12 137 CYS A O 1
ATOM 1141 N N . SER A 1 138 ? 0.716 2.770 -9.919 1.00 86.31 138 SER A N 1
ATOM 1142 C CA . SER A 1 138 ? 1.883 1.899 -10.086 1.00 86.31 138 SER A CA 1
ATOM 1143 C C . SER A 1 138 ? 1.830 1.112 -11.397 1.00 86.31 138 SER A C 1
ATOM 1145 O O . SER A 1 138 ? 2.851 0.982 -12.074 1.00 86.31 138 SER A O 1
ATOM 1147 N N . SER A 1 139 ? 0.645 0.656 -11.812 1.00 83.88 139 SER A N 1
ATOM 1148 C CA . SER A 1 139 ? 0.477 -0.070 -13.077 1.00 83.88 139 SER A CA 1
ATOM 1149 C C . SER A 1 139 ? 0.700 0.856 -14.271 1.00 83.88 139 SER A C 1
ATOM 1151 O O . SER A 1 139 ? 1.415 0.495 -15.200 1.00 83.88 139 SER A O 1
ATOM 1153 N N . ALA A 1 140 ? 0.188 2.089 -14.221 1.00 82.56 140 ALA A N 1
ATOM 1154 C CA . ALA A 1 140 ? 0.428 3.093 -15.256 1.00 82.56 140 ALA A CA 1
ATOM 1155 C C . ALA A 1 140 ? 1.923 3.434 -15.409 1.00 82.56 140 ALA A C 1
ATOM 1157 O O . ALA A 1 140 ? 2.417 3.548 -16.529 1.00 82.56 140 ALA A O 1
ATOM 1158 N N . LYS A 1 141 ? 2.667 3.544 -14.296 1.00 82.81 141 LYS A N 1
ATOM 1159 C CA . LYS A 1 141 ? 4.131 3.736 -14.314 1.00 82.81 141 LYS A CA 1
ATOM 1160 C C . LYS A 1 141 ? 4.869 2.547 -14.932 1.00 82.81 141 LYS A C 1
ATOM 1162 O O . LYS A 1 141 ? 5.828 2.737 -15.670 1.00 82.81 141 LYS A O 1
ATOM 1167 N N . PHE A 1 142 ? 4.440 1.325 -14.628 1.00 82.25 142 PHE A N 1
ATOM 1168 C CA . PHE A 1 142 ? 5.030 0.122 -15.209 1.00 82.25 142 PHE A CA 1
ATOM 1169 C C . PHE A 1 142 ? 4.756 0.025 -16.714 1.00 82.25 142 PHE A C 1
ATOM 1171 O O . PHE A 1 142 ? 5.670 -0.216 -17.498 1.00 82.25 142 PHE A O 1
ATOM 1178 N N . LEU A 1 143 ? 3.514 0.266 -17.134 1.00 77.94 143 LEU A N 1
ATOM 1179 C CA . LEU A 1 143 ? 3.124 0.209 -18.542 1.00 77.94 143 LEU A CA 1
ATOM 1180 C C . LEU A 1 143 ? 3.790 1.309 -19.376 1.00 77.94 143 LEU A C 1
ATOM 1182 O O . LEU A 1 143 ? 4.200 1.045 -20.506 1.00 77.94 143 LEU A O 1
ATOM 1186 N N . SER A 1 144 ? 3.957 2.515 -18.822 1.00 77.06 144 SER A N 1
ATOM 1187 C CA . SER A 1 144 ? 4.712 3.578 -19.496 1.00 77.06 144 SER A CA 1
ATOM 1188 C C . SER A 1 144 ? 6.197 3.238 -19.623 1.00 77.06 144 SER A C 1
ATOM 1190 O O . SER A 1 144 ? 6.788 3.518 -20.661 1.00 77.06 144 SER A O 1
ATOM 1192 N N . MET A 1 145 ? 6.785 2.567 -18.625 1.00 74.75 145 MET A N 1
ATOM 1193 C CA . MET A 1 145 ? 8.161 2.069 -18.697 1.00 74.75 145 MET A CA 1
ATOM 1194 C C . MET A 1 145 ? 8.328 0.989 -19.778 1.00 74.75 145 MET A C 1
ATOM 1196 O O . MET A 1 145 ? 9.307 1.007 -20.513 1.00 74.75 145 MET A O 1
ATOM 1200 N N . VAL A 1 146 ? 7.381 0.058 -19.909 1.00 72.00 146 VAL A N 1
ATOM 1201 C CA . VAL A 1 146 ? 7.496 -1.100 -20.821 1.00 72.00 146 VAL A CA 1
ATOM 1202 C C . VAL A 1 146 ? 6.965 -0.818 -22.245 1.00 72.00 146 VAL A C 1
ATOM 1204 O O . VAL A 1 146 ? 6.952 -1.711 -23.090 1.00 72.00 146 VAL A O 1
ATOM 1207 N N . HIS A 1 147 ? 6.583 0.428 -22.543 1.00 67.88 147 HIS A N 1
ATOM 1208 C CA . HIS A 1 147 ? 5.950 0.879 -23.787 1.00 67.88 147 HIS A CA 1
ATOM 1209 C C . HIS A 1 147 ? 4.701 0.099 -24.226 1.00 67.88 147 HIS A C 1
ATOM 1211 O O . HIS A 1 147 ? 4.749 -1.000 -24.792 1.00 67.88 147 HIS A O 1
ATOM 1217 N N . CYS A 1 148 ? 3.553 0.764 -24.109 1.00 52.03 148 CYS A N 1
ATOM 1218 C CA . CYS A 1 148 ? 2.342 0.405 -24.835 1.00 52.03 148 CYS A CA 1
ATOM 1219 C C . CYS A 1 148 ? 2.499 0.711 -26.333 1.00 52.03 148 CYS A C 1
ATOM 1221 O O . CYS A 1 148 ? 2.180 1.804 -26.793 1.00 52.03 148 CYS A O 1
ATOM 1223 N N . GLN A 1 149 ? 2.915 -0.270 -27.128 1.00 42.84 149 GLN A N 1
ATOM 1224 C CA . GLN A 1 149 ? 2.532 -0.294 -28.538 1.00 42.84 149 GLN A CA 1
ATOM 1225 C C . GLN A 1 149 ? 1.083 -0.807 -28.581 1.00 42.84 149 GLN A C 1
ATOM 1227 O O . GLN A 1 149 ? 0.844 -2.010 -28.527 1.00 42.84 149 GLN A O 1
ATOM 1232 N N . GLY A 1 150 ? 0.126 0.123 -28.523 1.00 40.06 150 GLY A N 1
ATOM 1233 C CA . GLY A 1 150 ? -1.304 -0.190 -28.427 1.00 40.06 150 GLY A CA 1
ATOM 1234 C C . GLY A 1 150 ? -2.256 1.005 -28.518 1.00 40.06 150 GLY A C 1
ATOM 1235 O O . GLY A 1 150 ? -3.374 0.809 -28.959 1.00 40.06 150 GLY A O 1
ATOM 1236 N N . ASP A 1 151 ? -1.814 2.230 -28.211 1.00 37.31 151 ASP A N 1
ATOM 1237 C CA . ASP A 1 151 ? -2.592 3.449 -28.475 1.00 37.31 151 ASP A CA 1
ATOM 1238 C C . ASP A 1 151 ? -1.646 4.594 -28.841 1.00 37.31 151 ASP A C 1
ATOM 1240 O O . ASP A 1 151 ? -0.936 5.146 -28.000 1.00 37.31 151 ASP A O 1
ATOM 1244 N N . LYS A 1 152 ? -1.612 4.944 -30.130 1.00 40.97 152 LYS A N 1
ATOM 1245 C CA . LYS A 1 152 ? -0.746 6.002 -30.674 1.00 40.97 152 LYS A CA 1
ATOM 1246 C C . LYS A 1 152 ? -1.205 7.424 -30.329 1.00 40.97 152 LYS A C 1
ATOM 1248 O O . LYS A 1 152 ? -0.565 8.367 -30.780 1.00 40.97 152 LYS A O 1
ATOM 1253 N N . GLU A 1 153 ? -2.258 7.608 -29.534 1.00 42.97 153 GLU A N 1
ATOM 1254 C CA . GLU A 1 153 ? -2.870 8.935 -29.382 1.00 42.97 153 GLU A CA 1
ATOM 1255 C C . GLU A 1 153 ? -2.671 9.621 -28.024 1.00 42.97 153 GLU A C 1
ATOM 1257 O O . GLU A 1 153 ? -2.972 10.804 -27.934 1.00 42.97 153 GLU A O 1
ATOM 1262 N N . ASN A 1 154 ? -2.100 8.984 -26.988 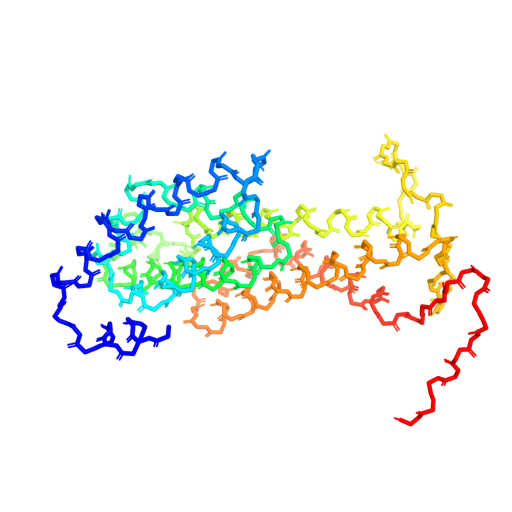1.00 38.84 154 ASN A N 1
ATOM 1263 C CA . ASN A 1 154 ? -2.038 9.627 -25.657 1.00 38.84 154 ASN A CA 1
ATOM 1264 C C . ASN A 1 154 ? -0.723 9.520 -24.860 1.00 38.84 154 ASN A C 1
ATOM 1266 O O . ASN A 1 154 ? -0.707 9.858 -23.678 1.00 38.84 154 ASN A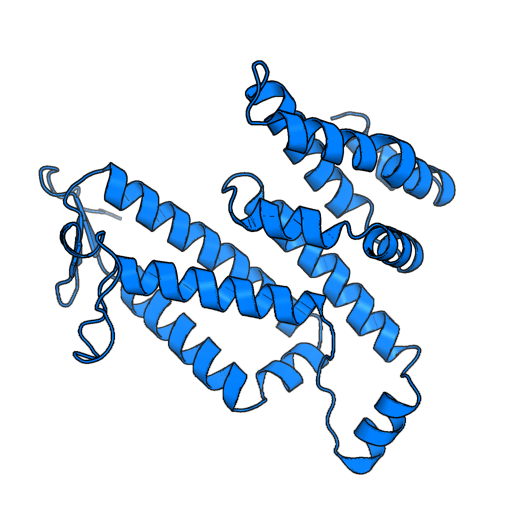 O 1
ATOM 1270 N N . LEU A 1 155 ? 0.408 9.136 -25.463 1.00 43.22 155 LEU A N 1
ATOM 1271 C CA . LEU A 1 155 ? 1.681 8.982 -24.730 1.00 43.22 155 LEU A CA 1
ATOM 1272 C C . LEU A 1 155 ? 2.724 10.088 -24.977 1.00 43.22 155 LEU A C 1
ATOM 1274 O O . LEU A 1 155 ? 3.925 9.842 -24.970 1.00 43.22 155 LEU A O 1
ATOM 1278 N N . ASN A 1 156 ? 2.299 11.344 -25.112 1.00 38.09 156 ASN A N 1
ATOM 1279 C CA . ASN A 1 156 ? 3.223 12.484 -25.064 1.00 38.09 156 ASN A CA 1
ATOM 1280 C C . ASN A 1 156 ? 3.436 12.943 -23.621 1.00 38.09 156 ASN A C 1
ATOM 1282 O O . ASN A 1 156 ? 2.948 14.007 -23.246 1.00 38.09 156 ASN A O 1
ATOM 1286 N N . ARG A 1 157 ? 4.124 12.125 -22.812 1.00 40.34 157 ARG A N 1
ATOM 1287 C CA . ARG A 1 157 ? 4.837 12.501 -21.571 1.00 40.34 157 ARG A CA 1
ATOM 1288 C C . ARG A 1 157 ? 5.270 11.229 -20.841 1.00 40.34 157 ARG A C 1
ATOM 1290 O O . ARG A 1 157 ? 4.467 10.679 -20.102 1.00 40.34 157 ARG A O 1
ATOM 1297 N N . LEU A 1 158 ? 6.517 10.790 -21.041 1.00 39.09 158 LEU A N 1
ATOM 1298 C CA . LEU A 1 158 ? 7.421 10.199 -20.032 1.00 39.09 158 LEU A CA 1
ATOM 1299 C C . LEU A 1 158 ? 8.692 9.681 -20.735 1.00 39.09 158 LEU A C 1
ATOM 1301 O O . LEU A 1 158 ? 8.675 8.681 -21.436 1.00 39.09 158 LEU A O 1
ATOM 1305 N N . SER A 1 159 ? 9.804 10.379 -20.510 1.00 42.50 159 SER A N 1
ATOM 1306 C CA . SER A 1 159 ? 11.110 10.261 -21.188 1.00 42.50 159 SER A CA 1
ATOM 1307 C C . SER A 1 159 ? 11.937 8.992 -20.868 1.00 42.50 159 SER A C 1
ATOM 1309 O O . SER A 1 159 ? 13.157 9.015 -21.004 1.00 42.50 159 SER A O 1
ATOM 1311 N N . LEU A 1 160 ? 11.314 7.910 -20.385 1.00 45.56 160 LEU A N 1
ATOM 1312 C CA . LEU A 1 160 ? 11.978 6.630 -20.041 1.00 45.56 160 LEU A CA 1
ATOM 1313 C C . LEU A 1 160 ? 11.735 5.528 -21.082 1.00 45.56 160 LEU A C 1
ATOM 1315 O O . LEU A 1 160 ? 12.386 4.486 -21.047 1.00 45.56 160 LEU A O 1
ATOM 1319 N N . SER A 1 161 ? 10.809 5.796 -21.997 1.00 51.47 161 SER A N 1
ATOM 1320 C CA . SER A 1 161 ? 10.473 5.016 -23.177 1.00 51.47 161 SER A CA 1
ATOM 1321 C C . SER A 1 161 ? 11.712 4.494 -23.909 1.00 51.47 161 SER A C 1
ATOM 1323 O O . SER A 1 161 ? 11.838 3.301 -24.185 1.00 51.47 161 SER A O 1
ATOM 1325 N N . ASP A 1 162 ? 12.655 5.383 -24.190 1.00 51.84 162 ASP A N 1
ATOM 1326 C CA . ASP A 1 162 ? 13.694 5.144 -25.193 1.00 51.84 162 ASP A CA 1
ATOM 1327 C C . ASP A 1 162 ? 14.773 4.149 -24.729 1.00 51.84 162 ASP A C 1
ATOM 1329 O O . ASP A 1 162 ? 15.648 3.803 -25.510 1.00 51.84 162 ASP A O 1
ATOM 1333 N N . SER A 1 163 ? 14.707 3.691 -23.469 1.00 60.25 163 SER A N 1
ATOM 1334 C CA . SER A 1 163 ? 15.688 2.800 -22.830 1.00 60.25 163 SER A CA 1
ATOM 1335 C C . SER A 1 163 ? 15.292 1.316 -22.800 1.00 60.25 163 SER A C 1
ATOM 1337 O O . SER A 1 163 ? 16.059 0.493 -22.288 1.00 60.25 163 SER A O 1
ATOM 1339 N N . ILE A 1 164 ? 14.080 0.966 -23.260 1.00 65.31 164 ILE A N 1
ATOM 1340 C CA . ILE A 1 164 ? 13.576 -0.416 -23.272 1.00 65.31 164 ILE A CA 1
ATOM 1341 C C . ILE A 1 164 ? 12.994 -0.740 -24.645 1.00 65.31 164 ILE A C 1
ATOM 1343 O O . ILE A 1 164 ? 11.968 -0.193 -25.051 1.00 65.31 164 ILE A O 1
ATOM 1347 N N . VAL A 1 165 ? 13.607 -1.699 -25.337 1.00 68.44 165 VAL A N 1
ATOM 1348 C CA . VAL A 1 165 ? 13.073 -2.247 -26.586 1.00 68.44 165 VAL A CA 1
ATOM 1349 C C . VAL A 1 165 ? 12.236 -3.476 -26.258 1.00 68.44 165 VAL A C 1
ATOM 1351 O O . VAL A 1 165 ? 12.744 -4.473 -25.741 1.00 68.44 165 VAL A O 1
ATOM 1354 N N . CYS A 1 166 ? 10.941 -3.420 -26.567 1.00 68.25 166 CYS A N 1
ATOM 1355 C CA . CYS A 1 166 ? 10.053 -4.564 -26.432 1.00 68.25 166 CYS A CA 1
ATOM 1356 C C . CYS A 1 166 ? 9.883 -5.276 -27.779 1.00 68.25 166 CYS A C 1
ATOM 1358 O O . CYS A 1 166 ? 9.338 -4.712 -28.722 1.00 68.25 166 CYS A O 1
ATOM 1360 N N . THR A 1 167 ? 10.328 -6.528 -27.845 1.00 66.94 167 THR A N 1
ATOM 1361 C CA . THR A 1 167 ? 10.038 -7.464 -28.945 1.00 66.94 167 THR A CA 1
ATOM 1362 C C . THR A 1 167 ? 8.874 -8.382 -28.555 1.00 66.94 167 THR A C 1
ATOM 1364 O O . THR A 1 167 ? 8.361 -8.278 -27.433 1.00 66.94 167 THR A O 1
ATOM 1367 N N . GLU A 1 168 ? 8.423 -9.268 -29.451 1.00 69.19 168 GLU A N 1
ATOM 1368 C CA . GLU A 1 168 ? 7.309 -10.193 -29.169 1.00 69.19 168 GLU A CA 1
ATOM 1369 C C . GLU A 1 168 ? 7.526 -10.954 -27.852 1.00 69.19 168 GLU A C 1
ATOM 1371 O O . GLU A 1 168 ? 6.678 -10.841 -26.964 1.00 69.19 168 GLU A O 1
ATOM 1376 N N . ASP A 1 169 ? 8.723 -11.510 -27.634 1.00 76.31 169 ASP A N 1
ATOM 1377 C CA . ASP A 1 169 ? 9.011 -12.357 -26.465 1.00 76.31 169 ASP A CA 1
ATOM 1378 C C . ASP A 1 169 ? 10.083 -11.816 -25.509 1.00 76.31 169 ASP A C 1
ATOM 1380 O O . ASP A 1 169 ? 10.313 -12.402 -24.452 1.00 76.31 169 ASP A O 1
ATOM 1384 N N . THR A 1 170 ? 10.755 -10.707 -25.842 1.00 78.62 170 THR A N 1
ATOM 1385 C CA . THR A 1 170 ? 11.905 -10.213 -25.061 1.00 78.62 170 THR A CA 1
ATOM 1386 C C . THR A 1 170 ? 11.841 -8.713 -24.774 1.00 78.62 170 THR A C 1
ATOM 1388 O O . THR A 1 170 ? 11.537 -7.902 -25.652 1.00 78.62 170 THR A O 1
ATOM 1391 N N . LEU A 1 171 ? 12.162 -8.342 -23.534 1.00 80.81 171 LEU A N 1
ATOM 1392 C CA . LEU A 1 171 ? 12.428 -6.984 -23.071 1.00 80.81 171 LEU A CA 1
ATOM 1393 C C . LEU A 1 171 ? 13.938 -6.756 -23.036 1.00 80.81 171 LEU A C 1
ATOM 1395 O O . LEU A 1 171 ? 14.648 -7.400 -22.263 1.00 80.81 171 LEU A O 1
ATOM 1399 N N . VAL A 1 172 ? 14.424 -5.841 -23.870 1.00 80.06 172 VAL A N 1
ATOM 1400 C CA . VAL A 1 172 ? 15.837 -5.459 -23.917 1.00 80.06 172 VAL A CA 1
ATOM 1401 C C . VAL A 1 172 ? 16.013 -4.127 -23.203 1.00 80.06 172 VAL A C 1
ATOM 1403 O O . VAL A 1 172 ? 15.424 -3.132 -23.612 1.00 80.06 172 VAL A O 1
ATOM 1406 N N . PHE A 1 173 ? 16.825 -4.112 -22.151 1.00 82.31 173 PHE A N 1
ATOM 1407 C CA . PHE A 1 173 ? 17.113 -2.939 -21.331 1.00 82.31 173 PHE A CA 1
ATOM 1408 C C . PHE A 1 173 ? 18.453 -2.332 -21.738 1.00 82.31 173 PHE A C 1
ATOM 1410 O O . PHE A 1 173 ? 19.463 -3.033 -21.778 1.00 82.31 173 PHE A O 1
ATOM 1417 N N . ASP A 1 174 ? 18.495 -1.025 -21.974 1.00 78.56 174 ASP A N 1
ATOM 1418 C CA . ASP A 1 174 ? 19.720 -0.335 -22.400 1.00 78.56 174 ASP A CA 1
ATOM 1419 C C . ASP A 1 174 ? 20.746 -0.144 -21.274 1.00 78.56 174 ASP A C 1
ATOM 1421 O O . ASP A 1 174 ? 21.914 0.138 -21.535 1.00 78.56 174 ASP A O 1
ATOM 1425 N N . SER A 1 175 ? 20.336 -0.296 -20.012 1.00 79.56 175 SER A N 1
ATOM 1426 C CA . SER A 1 175 ? 21.237 -0.210 -18.864 1.00 79.56 175 SER A CA 1
ATOM 1427 C C . SER A 1 175 ? 20.780 -1.075 -17.694 1.00 79.56 175 SER A C 1
ATOM 1429 O O . SER A 1 175 ? 19.588 -1.336 -17.506 1.00 79.56 175 SER A O 1
ATOM 1431 N N . HIS A 1 176 ? 21.735 -1.447 -16.838 1.00 79.12 176 HIS A N 1
ATOM 1432 C CA . HIS A 1 176 ? 21.449 -2.139 -15.582 1.00 79.12 176 HIS A CA 1
ATOM 1433 C C . HIS A 1 176 ? 20.535 -1.318 -14.657 1.00 79.12 176 HIS A C 1
ATOM 1435 O O . HIS A 1 176 ? 19.672 -1.874 -13.985 1.00 79.12 176 HIS A O 1
ATOM 1441 N N . LEU A 1 177 ? 20.670 0.014 -14.656 1.00 79.25 177 LEU A N 1
ATOM 1442 C CA . LEU A 1 177 ? 19.811 0.905 -13.872 1.00 79.25 177 LEU A CA 1
ATOM 1443 C C . LEU A 1 177 ? 18.340 0.803 -14.306 1.00 79.25 177 LEU A C 1
ATOM 1445 O O . LEU A 1 177 ? 17.445 0.733 -13.466 1.00 79.25 177 LEU A O 1
ATOM 1449 N N . CYS A 1 178 ? 18.097 0.740 -15.617 1.00 78.69 178 CYS A N 1
ATOM 1450 C CA . CYS A 1 178 ? 16.759 0.575 -16.177 1.00 78.69 178 CYS A CA 1
ATOM 1451 C C . CYS A 1 178 ? 16.133 -0.766 -15.755 1.00 78.69 178 CYS A C 1
ATOM 1453 O O . CYS A 1 178 ? 14.993 -0.805 -15.288 1.00 78.69 178 CYS A O 1
ATOM 1455 N N . TYR A 1 179 ? 16.915 -1.848 -15.814 1.00 81.94 179 TYR A N 1
ATOM 1456 C CA . TYR A 1 179 ? 16.492 -3.164 -15.335 1.00 81.94 179 TYR A CA 1
ATOM 1457 C C . TYR A 1 179 ? 16.184 -3.176 -13.826 1.00 81.94 179 TYR A C 1
ATOM 1459 O O . TYR A 1 179 ? 15.161 -3.716 -13.408 1.00 81.94 179 TYR A O 1
ATOM 1467 N N . GLN A 1 180 ? 17.010 -2.530 -12.995 1.00 82.44 180 GLN A N 1
ATOM 1468 C CA . GLN A 1 180 ? 16.762 -2.417 -11.551 1.00 82.44 180 GLN A CA 1
ATOM 1469 C C . GLN A 1 180 ? 15.453 -1.679 -11.246 1.00 82.44 180 GLN A C 1
ATOM 1471 O O . GLN A 1 180 ? 14.670 -2.129 -10.407 1.00 82.44 180 GLN A O 1
ATOM 1476 N N . HIS A 1 181 ? 15.173 -0.580 -11.952 1.00 83.06 181 HIS A N 1
ATOM 1477 C CA . HIS A 1 181 ? 13.902 0.134 -11.810 1.00 83.06 181 HIS A CA 1
ATOM 1478 C C . HIS A 1 181 ? 12.703 -0.724 -12.239 1.00 83.06 181 HIS A C 1
ATOM 1480 O O . HIS A 1 181 ? 11.685 -0.732 -11.545 1.00 83.06 181 HIS A O 1
ATOM 1486 N N . TYR A 1 182 ? 12.833 -1.484 -13.330 1.00 84.19 182 TYR A N 1
ATOM 1487 C CA . TYR A 1 182 ? 11.812 -2.433 -13.776 1.00 84.19 182 TYR A CA 1
ATOM 1488 C C . TYR A 1 182 ? 11.514 -3.497 -12.712 1.00 84.19 182 TYR A C 1
ATOM 1490 O O . TYR A 1 182 ? 10.355 -3.681 -12.335 1.00 84.19 182 TYR A O 1
ATOM 1498 N N . ILE A 1 183 ? 12.548 -4.148 -12.167 1.00 84.31 183 ILE A N 1
ATOM 1499 C CA . ILE A 1 183 ? 12.391 -5.163 -11.116 1.00 84.31 183 ILE A CA 1
ATOM 1500 C C . ILE A 1 183 ? 11.749 -4.563 -9.863 1.00 84.31 183 ILE A C 1
ATOM 1502 O O . ILE A 1 183 ? 10.880 -5.191 -9.258 1.00 84.31 183 ILE A O 1
ATOM 1506 N N . GLN A 1 184 ? 12.122 -3.337 -9.486 1.00 85.38 184 GLN A N 1
ATOM 1507 C CA . GLN A 1 184 ? 11.525 -2.654 -8.342 1.00 85.38 184 GLN A CA 1
ATOM 1508 C C . GLN A 1 184 ? 10.032 -2.370 -8.556 1.00 85.38 184 GLN A C 1
ATOM 1510 O O . GLN A 1 184 ? 9.231 -2.651 -7.665 1.00 85.38 184 GLN A O 1
ATOM 1515 N N . LEU A 1 185 ? 9.636 -1.862 -9.728 1.00 85.00 185 LEU A N 1
ATOM 1516 C CA . LEU A 1 185 ? 8.222 -1.639 -10.051 1.00 85.00 185 LEU A CA 1
ATOM 1517 C C . LEU A 1 185 ? 7.432 -2.948 -10.080 1.00 85.00 185 LEU A C 1
ATOM 1519 O O . LEU A 1 185 ? 6.329 -3.008 -9.537 1.00 85.00 185 LEU A O 1
ATOM 1523 N N . LEU A 1 186 ? 8.006 -4.006 -10.655 1.00 85.62 186 LEU A N 1
ATOM 1524 C CA . LEU A 1 186 ? 7.381 -5.324 -10.694 1.00 85.62 186 LEU A CA 1
ATOM 1525 C C . LEU A 1 186 ? 7.194 -5.906 -9.285 1.00 85.62 186 LEU A C 1
ATOM 1527 O O . LEU A 1 186 ? 6.135 -6.458 -8.978 1.00 85.62 186 LEU A O 1
ATOM 1531 N N . ALA A 1 187 ? 8.186 -5.752 -8.403 1.00 87.12 187 ALA A N 1
ATOM 1532 C CA . ALA A 1 187 ? 8.094 -6.174 -7.008 1.00 87.12 187 ALA A CA 1
ATOM 1533 C C . ALA A 1 187 ? 7.004 -5.398 -6.247 1.00 87.12 187 ALA A C 1
ATOM 1535 O O . ALA A 1 187 ? 6.206 -6.007 -5.529 1.00 87.12 187 ALA A O 1
ATOM 1536 N N . SER A 1 188 ? 6.925 -4.079 -6.449 1.00 89.06 188 SER A N 1
ATOM 1537 C CA . SER A 1 188 ? 5.875 -3.225 -5.882 1.00 89.06 188 SER A CA 1
ATOM 1538 C C . SER A 1 188 ? 4.483 -3.650 -6.343 1.00 89.06 188 SER A C 1
ATOM 1540 O O . SER A 1 188 ? 3.608 -3.884 -5.511 1.00 89.06 188 SER A O 1
ATOM 1542 N N . LEU A 1 189 ? 4.292 -3.835 -7.653 1.00 88.94 189 LEU A N 1
ATOM 1543 C CA . LEU A 1 189 ? 3.030 -4.309 -8.222 1.00 88.94 189 LEU A CA 1
ATOM 1544 C C . LEU A 1 189 ? 2.645 -5.682 -7.689 1.00 88.94 189 LEU A C 1
ATOM 1546 O O . LEU A 1 189 ? 1.508 -5.883 -7.277 1.00 88.94 189 LEU A O 1
ATOM 1550 N N . THR A 1 190 ? 3.598 -6.611 -7.628 1.00 89.25 190 THR A N 1
ATOM 1551 C CA . THR A 1 190 ? 3.369 -7.944 -7.057 1.00 89.25 190 THR A CA 1
ATOM 1552 C C . THR A 1 190 ? 2.879 -7.850 -5.614 1.00 89.25 190 THR A C 1
ATOM 1554 O O . THR A 1 190 ? 2.002 -8.611 -5.208 1.00 89.25 190 THR A O 1
ATOM 1557 N N . CYS A 1 191 ? 3.432 -6.926 -4.826 1.00 91.25 191 CYS A N 1
ATOM 1558 C CA . CYS A 1 191 ? 3.002 -6.713 -3.451 1.00 91.25 191 CYS A CA 1
ATOM 1559 C C . CYS A 1 191 ? 1.573 -6.162 -3.384 1.00 91.25 191 CYS A C 1
ATOM 1561 O O . CYS A 1 191 ? 0.743 -6.745 -2.694 1.00 91.25 191 CYS A O 1
ATOM 1563 N N . LEU A 1 192 ? 1.268 -5.104 -4.139 1.00 92.06 192 LEU A N 1
ATOM 1564 C CA . LEU A 1 192 ? -0.053 -4.467 -4.152 1.00 92.06 192 LEU A CA 1
ATOM 1565 C C . LEU A 1 192 ? -1.155 -5.417 -4.649 1.00 92.06 192 LEU A C 1
ATOM 1567 O O . LEU A 1 192 ? -2.191 -5.559 -4.001 1.00 92.06 192 LEU A O 1
ATOM 1571 N N . TRP A 1 193 ? -0.914 -6.126 -5.756 1.00 90.75 193 TRP A N 1
ATOM 1572 C CA . TRP A 1 193 ? -1.857 -7.109 -6.297 1.00 90.75 193 TRP A CA 1
ATOM 1573 C C . TRP A 1 193 ? -2.073 -8.285 -5.350 1.00 90.75 193 TRP A C 1
ATOM 1575 O O . TRP A 1 193 ? -3.198 -8.763 -5.215 1.00 90.75 193 TRP A O 1
ATOM 1585 N N . ARG A 1 194 ? -1.024 -8.732 -4.646 1.00 92.19 194 ARG A N 1
ATOM 1586 C CA . ARG A 1 194 ? -1.164 -9.752 -3.601 1.00 92.19 194 ARG A CA 1
ATOM 1587 C C . ARG A 1 194 ? -2.037 -9.254 -2.452 1.00 92.19 194 ARG A C 1
ATOM 1589 O O . ARG A 1 194 ? -2.896 -10.005 -2.006 1.00 92.19 194 ARG A O 1
ATOM 1596 N N . THR A 1 195 ? -1.855 -8.013 -2.008 1.00 93.50 195 THR A N 1
ATOM 1597 C CA . THR A 1 195 ? -2.706 -7.398 -0.979 1.00 93.50 195 THR A CA 1
ATOM 1598 C C . THR A 1 195 ? -4.164 -7.375 -1.423 1.00 93.50 195 THR A C 1
ATOM 1600 O O . THR A 1 195 ? -5.035 -7.830 -0.689 1.00 93.50 195 THR A O 1
ATOM 1603 N N . LEU A 1 196 ? -4.442 -6.931 -2.653 1.00 91.44 196 LEU A N 1
ATOM 1604 C CA . LEU A 1 196 ? -5.804 -6.911 -3.189 1.00 91.44 196 LEU A CA 1
ATOM 1605 C C . LEU A 1 196 ? -6.414 -8.319 -3.285 1.00 91.44 196 LEU A C 1
ATOM 1607 O O . LEU A 1 196 ? -7.580 -8.522 -2.939 1.00 91.44 196 LEU A O 1
ATOM 1611 N N . ALA A 1 197 ? -5.624 -9.307 -3.714 1.00 90.06 197 ALA A N 1
ATOM 1612 C CA . ALA A 1 197 ? -6.050 -10.701 -3.756 1.00 90.06 197 ALA A CA 1
ATOM 1613 C C . ALA A 1 197 ? -6.371 -11.235 -2.350 1.00 90.06 197 ALA A C 1
ATOM 1615 O O . ALA A 1 197 ? -7.423 -11.841 -2.157 1.00 90.06 197 ALA A O 1
ATOM 1616 N N . ASN A 1 198 ? -5.523 -10.960 -1.355 1.00 92.44 198 ASN A N 1
ATOM 1617 C CA . ASN A 1 198 ? -5.774 -11.339 0.036 1.00 92.44 198 ASN A CA 1
ATOM 1618 C C . ASN A 1 198 ? -7.064 -10.703 0.565 1.00 92.44 198 ASN A C 1
ATOM 1620 O O . ASN A 1 198 ? -7.913 -11.408 1.107 1.00 92.44 198 ASN A O 1
ATOM 1624 N N . LEU A 1 199 ? -7.255 -9.398 0.354 1.00 91.62 199 LEU A N 1
ATOM 1625 C CA . LEU A 1 199 ? -8.483 -8.698 0.740 1.00 91.62 199 LEU A CA 1
ATOM 1626 C C . LEU A 1 199 ? -9.719 -9.353 0.119 1.00 91.62 199 LEU A C 1
ATOM 1628 O O . LEU A 1 199 ? -10.699 -9.608 0.814 1.00 91.62 199 LEU A O 1
ATOM 1632 N N . SER A 1 200 ? -9.638 -9.709 -1.162 1.00 88.56 200 SER A N 1
ATOM 1633 C CA . SER A 1 200 ? -10.705 -10.412 -1.880 1.00 88.56 200 SER A CA 1
ATOM 1634 C C . SER A 1 200 ? -10.989 -11.801 -1.301 1.00 88.56 200 SER A C 1
ATOM 1636 O O . SER A 1 200 ? -12.135 -12.249 -1.286 1.00 88.56 200 SER A O 1
ATOM 1638 N N . LEU A 1 201 ? -9.971 -12.511 -0.810 1.00 88.50 201 LEU A N 1
ATOM 1639 C CA . LEU A 1 201 ? -10.146 -13.816 -0.168 1.00 88.50 201 LEU A CA 1
ATOM 1640 C C . LEU A 1 201 ? -10.797 -13.678 1.213 1.00 88.50 201 LEU A C 1
ATOM 1642 O O . LEU A 1 201 ? -11.758 -14.392 1.507 1.00 88.50 201 LEU A O 1
ATOM 1646 N N . PHE A 1 202 ? -10.318 -12.737 2.029 1.00 85.56 202 PHE A N 1
ATOM 1647 C CA . PHE A 1 202 ? -10.766 -12.552 3.410 1.00 85.56 202 PHE A CA 1
ATOM 1648 C C . PHE A 1 202 ? -12.081 -11.773 3.553 1.00 85.56 202 PHE A C 1
ATOM 1650 O O . PHE A 1 202 ? -12.703 -11.853 4.610 1.00 85.56 202 PHE A O 1
ATOM 1657 N N . SER A 1 203 ? -12.520 -11.052 2.515 1.00 83.31 203 SER A N 1
ATOM 1658 C CA . SER A 1 203 ? -13.677 -10.149 2.585 1.00 83.31 203 SER A CA 1
ATOM 1659 C C . SER A 1 203 ? -14.627 -10.327 1.388 1.00 83.31 203 SER A C 1
ATOM 1661 O O . SER A 1 203 ? -14.310 -9.888 0.280 1.00 83.31 203 SER A O 1
ATOM 1663 N N . PRO A 1 204 ? -15.822 -10.927 1.570 1.00 79.19 204 PRO A N 1
ATOM 1664 C CA . PRO A 1 204 ? -16.808 -11.093 0.495 1.00 79.19 204 PRO A CA 1
ATOM 1665 C C . PRO A 1 204 ? -17.252 -9.786 -0.172 1.00 79.19 204 PRO A C 1
ATOM 1667 O O . PRO A 1 204 ? -17.491 -9.766 -1.375 1.00 79.19 204 PRO A O 1
ATOM 1670 N N . GLN A 1 205 ? -17.304 -8.697 0.589 1.00 77.94 205 GLN A N 1
ATOM 1671 C CA . GLN A 1 205 ? -17.725 -7.374 0.118 1.00 77.94 205 GLN A CA 1
ATOM 1672 C C . GLN A 1 205 ? -16.693 -6.742 -0.816 1.00 77.94 205 GLN A C 1
ATOM 1674 O O . GLN A 1 205 ? -17.043 -6.153 -1.836 1.00 77.94 205 GLN A O 1
ATOM 1679 N N . VAL A 1 206 ? -15.402 -6.948 -0.529 1.00 82.50 206 VAL A N 1
ATOM 1680 C CA . VAL A 1 206 ? -14.322 -6.547 -1.441 1.00 82.50 206 VAL A CA 1
ATOM 1681 C C . VAL A 1 206 ? -14.504 -7.247 -2.786 1.00 82.50 206 VAL A C 1
ATOM 1683 O O . VAL A 1 206 ? -14.360 -6.612 -3.824 1.00 82.50 206 VAL A O 1
ATOM 1686 N N . ARG A 1 207 ? -14.909 -8.528 -2.796 1.00 80.31 207 ARG A N 1
ATOM 1687 C CA . ARG A 1 207 ? -15.211 -9.232 -4.054 1.00 80.31 207 ARG A CA 1
ATOM 1688 C C . ARG A 1 207 ? -16.378 -8.608 -4.805 1.00 80.31 207 ARG A C 1
ATOM 1690 O O . ARG A 1 207 ? -16.294 -8.506 -6.018 1.00 80.31 207 ARG A O 1
ATOM 1697 N N . GLN A 1 208 ? -17.442 -8.215 -4.111 1.00 75.62 208 GLN A N 1
ATOM 1698 C CA . GLN A 1 208 ? -18.609 -7.588 -4.740 1.00 75.62 208 GLN A CA 1
ATOM 1699 C C . GLN A 1 208 ? -18.270 -6.211 -5.315 1.00 75.62 208 GLN A C 1
ATOM 1701 O O . GLN A 1 208 ? -18.597 -5.938 -6.462 1.00 75.62 208 GLN A O 1
ATOM 1706 N N . THR A 1 209 ? -17.497 -5.408 -4.585 1.00 75.56 209 THR A N 1
ATOM 1707 C CA . THR A 1 209 ? -16.977 -4.119 -5.077 1.00 75.56 209 THR A CA 1
ATOM 1708 C C . THR A 1 209 ? -16.102 -4.319 -6.311 1.00 75.56 209 THR A C 1
ATOM 1710 O O . THR A 1 209 ? -16.240 -3.642 -7.322 1.00 75.56 209 THR A O 1
ATOM 1713 N N . LEU A 1 210 ? -15.227 -5.327 -6.281 1.00 74.81 210 LEU A N 1
ATOM 1714 C CA . LEU A 1 210 ? -14.405 -5.689 -7.432 1.00 74.81 210 LEU A CA 1
ATOM 1715 C C . LEU A 1 210 ? -15.193 -6.342 -8.568 1.00 74.81 210 LEU A C 1
ATOM 1717 O O . LEU A 1 210 ? -14.609 -6.504 -9.632 1.00 74.81 210 LEU A O 1
ATOM 1721 N N . GLN A 1 211 ? -16.455 -6.741 -8.378 1.00 71.50 211 GLN A N 1
ATOM 1722 C CA . GLN A 1 211 ? -17.350 -7.217 -9.441 1.00 71.50 211 GLN A CA 1
ATOM 1723 C C . GLN A 1 211 ? -18.074 -6.064 -10.150 1.00 71.50 211 GLN A C 1
ATOM 1725 O O . GLN A 1 211 ? -18.639 -6.281 -11.226 1.00 71.50 211 GLN A O 1
ATOM 1730 N N . GLU A 1 212 ? -18.037 -4.846 -9.601 1.00 70.19 212 GLU A N 1
ATOM 1731 C CA . GLU A 1 212 ? -18.533 -3.663 -10.295 1.00 70.19 212 GLU A CA 1
ATOM 1732 C C . GLU A 1 212 ? -17.725 -3.441 -11.577 1.00 70.19 212 GLU A C 1
ATOM 1734 O O . GLU A 1 212 ? -16.505 -3.238 -11.562 1.00 70.19 212 GLU A O 1
ATOM 1739 N N . ARG A 1 213 ? -18.437 -3.503 -12.712 1.00 53.53 213 ARG A N 1
ATOM 1740 C CA . ARG A 1 213 ? -17.885 -3.665 -14.069 1.00 53.53 213 ARG A CA 1
ATOM 1741 C C . ARG A 1 213 ? -16.682 -2.774 -14.376 1.00 53.53 213 ARG A C 1
ATOM 1743 O O . ARG A 1 213 ? -15.764 -3.209 -15.065 1.00 53.53 213 ARG A O 1
ATOM 1750 N N . THR A 1 214 ? -16.683 -1.533 -13.908 1.00 61.47 214 THR A N 1
ATOM 1751 C CA . THR A 1 214 ? -15.654 -0.538 -14.228 1.00 61.47 214 THR A CA 1
ATOM 1752 C C . THR A 1 214 ? -14.330 -0.831 -13.524 1.00 61.47 214 THR A C 1
ATOM 1754 O O . THR A 1 214 ? -13.276 -0.782 -14.158 1.00 61.47 214 THR A O 1
ATOM 1757 N N . VAL A 1 215 ? -14.370 -1.200 -12.239 1.00 62.09 215 VAL A N 1
ATOM 1758 C CA . VAL A 1 215 ? -13.168 -1.505 -11.450 1.00 62.09 215 VAL A CA 1
ATOM 1759 C C . VAL A 1 215 ? -12.590 -2.853 -11.876 1.00 62.09 215 VAL A C 1
ATOM 1761 O O . VAL A 1 215 ? -11.380 -2.955 -12.077 1.00 62.09 215 VAL A O 1
ATOM 1764 N N . THR A 1 216 ? -13.437 -3.863 -12.119 1.00 64.94 216 THR A N 1
ATOM 1765 C CA . THR A 1 216 ? -12.989 -5.192 -12.569 1.00 64.94 216 THR A CA 1
ATOM 1766 C C . THR A 1 216 ? -12.266 -5.135 -13.903 1.00 64.94 216 THR A C 1
ATOM 1768 O O . THR A 1 216 ? -11.217 -5.750 -14.054 1.00 64.94 216 THR A O 1
ATOM 1771 N N . VAL A 1 217 ? -12.826 -4.427 -14.890 1.00 62.03 217 VAL A N 1
ATOM 1772 C CA . VAL A 1 217 ? -12.274 -4.401 -16.251 1.00 62.03 217 VAL A CA 1
ATOM 1773 C C . VAL A 1 217 ? -10.928 -3.687 -16.265 1.00 62.03 217 VAL A C 1
ATOM 1775 O O . VAL A 1 217 ? -9.983 -4.186 -16.875 1.00 62.03 217 VAL A O 1
ATOM 1778 N N . ILE A 1 218 ? -10.812 -2.569 -15.542 1.00 65.69 218 ILE A N 1
ATOM 1779 C CA . ILE A 1 218 ? -9.545 -1.846 -15.404 1.00 65.69 218 ILE A CA 1
ATOM 1780 C C . ILE A 1 218 ? -8.534 -2.714 -14.653 1.00 65.69 218 ILE A C 1
ATOM 1782 O O . ILE A 1 218 ? -7.423 -2.908 -15.138 1.00 65.69 218 ILE A O 1
ATOM 1786 N N . ALA A 1 219 ? -8.914 -3.297 -13.515 1.00 69.50 219 ALA A N 1
ATOM 1787 C CA . ALA A 1 219 ? -8.012 -4.117 -12.716 1.00 69.50 219 ALA A CA 1
ATOM 1788 C C . ALA A 1 219 ? -7.539 -5.371 -13.471 1.00 69.50 219 ALA A C 1
ATOM 1790 O O . ALA A 1 219 ? -6.346 -5.662 -13.507 1.00 69.50 219 ALA A O 1
ATOM 1791 N N . HIS A 1 220 ? -8.454 -6.080 -14.133 1.00 71.50 220 HIS A N 1
ATOM 1792 C CA . HIS A 1 220 ? -8.147 -7.249 -14.952 1.00 71.50 220 HIS A CA 1
ATOM 1793 C C . HIS A 1 220 ? -7.281 -6.880 -16.161 1.00 71.50 220 HIS A C 1
ATOM 1795 O O . HIS A 1 220 ? -6.313 -7.577 -16.456 1.00 71.50 220 HIS A O 1
ATOM 1801 N N . GLY A 1 221 ? -7.584 -5.771 -16.842 1.00 70.00 221 GLY A N 1
ATOM 1802 C CA . GLY A 1 221 ? -6.774 -5.264 -17.949 1.00 70.00 221 GLY A CA 1
ATOM 1803 C C . GLY A 1 221 ? -5.352 -4.909 -17.507 1.00 70.00 221 GLY A C 1
ATOM 1804 O O . GLY A 1 221 ? -4.383 -5.343 -18.131 1.00 70.00 221 GLY A O 1
ATOM 1805 N N . LEU A 1 222 ? -5.207 -4.188 -16.392 1.00 69.69 222 LEU A N 1
ATOM 1806 C CA . LEU A 1 222 ? -3.908 -3.827 -15.813 1.00 69.69 222 LEU A CA 1
ATOM 1807 C C . LEU A 1 222 ? -3.122 -5.059 -15.356 1.00 69.69 222 LEU A C 1
ATOM 1809 O O . LEU A 1 222 ? -1.931 -5.167 -15.645 1.00 69.69 222 LEU A O 1
ATOM 1813 N N . LEU A 1 223 ? -3.769 -6.009 -14.681 1.00 77.00 223 LEU A N 1
ATOM 1814 C CA . LEU A 1 223 ? -3.121 -7.240 -14.237 1.00 77.00 223 LEU A CA 1
ATOM 1815 C C . LEU A 1 223 ? -2.697 -8.107 -15.426 1.00 77.00 223 LEU A C 1
ATOM 1817 O O . LEU A 1 223 ? -1.549 -8.541 -15.481 1.00 77.00 223 LEU A O 1
ATOM 1821 N N . GLY A 1 224 ? -3.586 -8.322 -16.397 1.00 75.38 224 GLY A N 1
ATOM 1822 C CA . GLY A 1 224 ? -3.304 -9.128 -17.584 1.00 75.38 224 GLY A CA 1
ATOM 1823 C C . GLY A 1 224 ? -2.154 -8.554 -18.406 1.00 75.38 224 GLY A C 1
ATOM 1824 O O . GLY A 1 224 ? -1.215 -9.273 -18.744 1.00 75.38 224 GLY A O 1
ATOM 1825 N N . THR A 1 225 ? -2.169 -7.242 -18.650 1.00 69.25 225 THR A N 1
ATOM 1826 C CA . THR A 1 225 ? -1.071 -6.559 -19.352 1.00 69.25 225 THR A CA 1
ATOM 1827 C C . THR A 1 225 ? 0.232 -6.603 -18.557 1.00 69.25 225 THR A C 1
ATOM 1829 O O . THR A 1 225 ? 1.284 -6.867 -19.137 1.00 69.25 225 THR A O 1
ATOM 1832 N N . THR A 1 226 ? 0.186 -6.430 -17.233 1.00 70.44 226 THR A N 1
ATOM 1833 C CA . THR A 1 226 ? 1.373 -6.555 -16.373 1.00 70.44 226 THR A CA 1
ATOM 1834 C C . THR A 1 226 ? 1.965 -7.961 -16.443 1.00 70.44 226 THR A C 1
ATOM 1836 O O . THR A 1 226 ? 3.168 -8.107 -16.653 1.00 70.44 226 THR A O 1
ATOM 1839 N N . LEU A 1 227 ? 1.134 -9.001 -16.327 1.00 78.88 227 LEU A N 1
ATOM 1840 C CA . LEU A 1 227 ? 1.564 -10.400 -16.365 1.00 78.88 227 LEU A CA 1
ATOM 1841 C C . LEU A 1 227 ? 2.132 -10.796 -17.729 1.00 78.88 227 LEU A C 1
ATOM 1843 O O . LEU A 1 227 ? 3.207 -11.384 -17.780 1.00 78.88 227 LEU A O 1
ATOM 1847 N N . GLN A 1 228 ? 1.468 -10.416 -18.824 1.00 76.31 228 GLN A N 1
ATOM 1848 C CA . GLN A 1 228 ? 1.948 -10.679 -20.185 1.00 76.31 228 GLN A CA 1
ATOM 1849 C C . GLN A 1 228 ? 3.328 -10.054 -20.442 1.00 76.31 228 GLN A C 1
ATOM 1851 O O . GLN A 1 228 ? 4.125 -10.568 -21.223 1.00 76.31 228 GLN A O 1
ATOM 1856 N N . ARG A 1 229 ? 3.623 -8.914 -19.811 1.00 71.75 229 ARG A N 1
ATOM 1857 C CA . ARG A 1 229 ? 4.927 -8.253 -19.939 1.00 71.75 229 ARG A CA 1
ATOM 1858 C C . ARG A 1 229 ? 5.958 -8.816 -18.970 1.00 71.75 229 ARG A C 1
ATOM 1860 O O . ARG A 1 229 ? 7.122 -8.919 -19.337 1.00 71.75 229 ARG A O 1
ATOM 1867 N N . ALA A 1 230 ? 5.542 -9.209 -17.771 1.00 73.19 230 ALA A N 1
ATOM 1868 C CA . ALA A 1 230 ? 6.396 -9.880 -16.797 1.00 73.19 230 ALA A CA 1
ATOM 1869 C C . ALA A 1 230 ? 6.812 -11.293 -17.239 1.00 73.19 230 ALA A C 1
ATOM 1871 O O . ALA A 1 230 ? 7.846 -11.783 -16.797 1.00 73.19 230 ALA A O 1
ATOM 1872 N N . SER A 1 231 ? 6.035 -11.942 -18.115 1.00 78.38 231 SER A N 1
ATOM 1873 C CA . SER A 1 231 ? 6.366 -13.260 -18.664 1.00 78.38 231 SER A CA 1
ATOM 1874 C C . SER A 1 231 ? 7.399 -13.227 -19.794 1.00 78.38 231 SER A C 1
ATOM 1876 O O . SER A 1 231 ? 7.874 -14.286 -20.194 1.00 78.38 231 SER A O 1
ATOM 1878 N N . LYS A 1 232 ? 7.739 -12.047 -20.331 1.00 79.56 232 LYS A N 1
ATOM 1879 C CA . LYS A 1 232 ? 8.746 -11.916 -21.395 1.00 79.56 232 LYS A CA 1
ATOM 1880 C C . LYS A 1 232 ? 10.149 -12.190 -20.860 1.00 79.56 232 LYS A C 1
ATOM 1882 O O . LYS A 1 232 ? 10.460 -11.879 -19.710 1.00 79.56 232 LYS A O 1
ATOM 1887 N N . SER A 1 233 ? 11.016 -12.724 -21.716 1.00 79.56 233 SER A N 1
ATOM 1888 C CA . SER A 1 233 ? 12.440 -12.850 -21.405 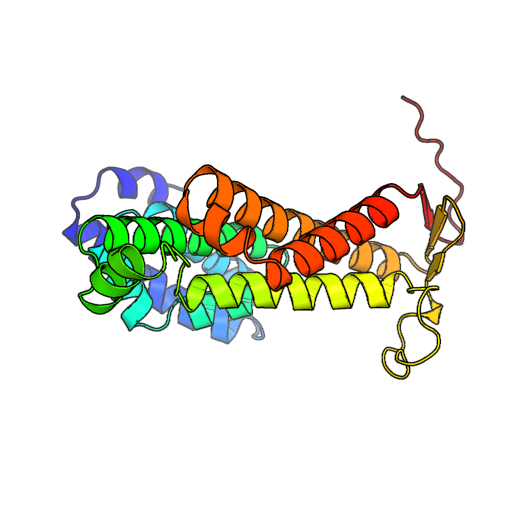1.00 79.56 233 SER A CA 1
ATOM 1889 C C . SER A 1 233 ? 13.059 -11.455 -21.228 1.00 79.56 233 SER A C 1
ATOM 1891 O O . SER A 1 233 ? 12.612 -10.490 -21.848 1.00 79.56 233 SER A O 1
ATOM 1893 N N . THR A 1 234 ? 14.061 -11.313 -20.361 1.00 80.44 234 THR A N 1
ATOM 1894 C CA . THR A 1 234 ? 14.707 -10.021 -20.080 1.00 80.44 234 THR A CA 1
ATOM 1895 C C . THR A 1 234 ? 16.188 -10.086 -20.422 1.00 80.44 234 THR A C 1
ATOM 1897 O O . THR A 1 234 ? 16.885 -10.963 -19.912 1.00 80.44 234 THR A O 1
ATOM 1900 N N . VAL A 1 235 ? 16.680 -9.141 -21.222 1.00 80.19 235 VAL A N 1
ATOM 1901 C CA . VAL A 1 235 ? 18.090 -9.043 -21.635 1.00 80.19 235 VAL A CA 1
ATOM 1902 C C . VAL A 1 235 ? 18.604 -7.633 -21.365 1.00 80.19 235 VAL A C 1
ATOM 1904 O O . VAL A 1 235 ? 17.926 -6.658 -21.671 1.00 80.19 235 VAL A O 1
ATOM 1907 N N . ILE A 1 236 ? 19.811 -7.502 -20.817 1.00 80.69 236 ILE A N 1
ATOM 1908 C CA . ILE A 1 236 ? 20.480 -6.206 -20.643 1.00 80.69 236 ILE A CA 1
ATOM 1909 C C . ILE A 1 236 ? 21.481 -6.038 -21.790 1.00 80.69 236 ILE A C 1
ATOM 1911 O O . ILE A 1 236 ? 22.319 -6.910 -22.022 1.00 80.69 236 ILE A O 1
ATOM 1915 N N . ARG A 1 237 ? 21.393 -4.933 -22.539 1.00 76.75 237 ARG A N 1
ATOM 1916 C CA . ARG A 1 237 ? 22.271 -4.662 -23.684 1.00 76.75 237 ARG A CA 1
ATOM 1917 C C . ARG A 1 237 ? 23.732 -4.638 -23.216 1.00 76.75 237 ARG A C 1
ATOM 1919 O O . ARG A 1 237 ? 24.098 -3.837 -22.362 1.00 76.75 237 ARG A O 1
ATOM 1926 N N . GLY A 1 238 ? 24.562 -5.502 -23.803 1.00 65.06 238 GLY A N 1
ATOM 1927 C CA . GLY A 1 238 ? 25.992 -5.607 -23.488 1.00 65.06 238 GLY A CA 1
ATOM 1928 C C . GLY A 1 238 ? 26.368 -6.715 -22.497 1.00 65.06 238 GLY A C 1
ATOM 1929 O O . GLY A 1 238 ? 27.559 -6.955 -22.319 1.00 65.06 238 GLY A O 1
ATOM 1930 N N . GLU A 1 239 ? 25.404 -7.429 -21.907 1.00 62.84 239 GLU A N 1
ATOM 1931 C CA . GLU A 1 239 ? 25.677 -8.670 -21.172 1.00 62.84 239 GLU A CA 1
ATOM 1932 C C . GLU A 1 239 ? 25.409 -9.895 -22.065 1.00 62.84 239 GLU A C 1
ATOM 1934 O O . GLU A 1 239 ? 24.404 -9.920 -22.783 1.00 62.84 239 GLU A O 1
ATOM 1939 N N . PRO A 1 240 ? 26.283 -10.922 -22.058 1.00 49.12 240 PRO A N 1
ATOM 1940 C CA . PRO A 1 240 ? 25.983 -12.175 -22.738 1.00 49.12 240 PRO A CA 1
ATOM 1941 C C . PRO A 1 240 ? 24.749 -12.812 -22.093 1.00 49.12 240 PRO A C 1
ATOM 1943 O O . PRO A 1 240 ? 24.621 -12.813 -20.866 1.00 49.12 240 PRO A O 1
ATOM 1946 N N . LEU A 1 241 ? 23.851 -13.361 -22.919 1.00 47.94 241 LEU A N 1
ATOM 1947 C CA . LEU A 1 241 ? 22.739 -14.191 -22.460 1.00 47.94 241 LEU A CA 1
ATOM 1948 C C . LEU A 1 241 ? 23.311 -15.295 -21.566 1.00 47.94 241 LEU A C 1
ATOM 1950 O O . LEU A 1 241 ? 23.946 -16.228 -22.047 1.00 47.94 241 LEU A O 1
ATOM 1954 N N . LYS A 1 242 ? 23.121 -15.176 -20.249 1.00 45.28 242 LYS A N 1
ATOM 1955 C CA . LYS A 1 242 ? 23.227 -16.341 -19.381 1.00 45.28 242 LYS A CA 1
ATOM 1956 C C . LYS A 1 242 ? 21.983 -17.162 -19.651 1.00 45.28 242 LYS A C 1
ATOM 1958 O O . LYS A 1 242 ? 20.899 -16.799 -19.190 1.00 45.28 242 LYS A O 1
ATOM 1963 N N . ASP A 1 243 ? 22.160 -18.222 -20.427 1.00 40.16 243 ASP A N 1
ATOM 1964 C CA . ASP A 1 243 ? 21.186 -19.291 -20.555 1.00 40.16 243 ASP A CA 1
ATOM 1965 C C . ASP A 1 243 ? 20.699 -19.661 -19.150 1.00 40.16 243 ASP A C 1
ATOM 1967 O O . ASP A 1 243 ? 21.477 -20.033 -18.267 1.00 40.16 243 ASP A O 1
ATOM 1971 N N . ARG A 1 244 ? 19.400 -19.467 -18.908 1.00 40.50 244 ARG A N 1
ATOM 1972 C CA . ARG A 1 244 ? 18.737 -20.059 -17.749 1.00 40.50 244 ARG A CA 1
ATOM 1973 C C . ARG A 1 244 ? 18.645 -21.557 -18.028 1.00 40.50 244 ARG A C 1
ATOM 1975 O O . ARG A 1 244 ? 17.655 -22.015 -18.586 1.00 40.50 244 ARG A O 1
ATOM 1982 N N . GLU A 1 245 ? 19.691 -22.298 -17.690 1.00 33.09 245 GLU A N 1
ATOM 1983 C CA . GLU A 1 245 ? 19.608 -23.750 -17.559 1.00 33.09 245 GLU A CA 1
ATOM 1984 C C . GLU A 1 245 ? 18.907 -24.103 -16.237 1.00 33.09 245 GLU A C 1
ATOM 1986 O O . GLU A 1 245 ? 19.372 -23.697 -15.170 1.00 33.09 245 GLU A O 1
ATOM 1991 N N . GLY A 1 246 ? 17.822 -24.885 -16.335 1.00 32.78 246 GLY A N 1
ATOM 1992 C CA . GLY A 1 246 ? 17.297 -25.757 -15.271 1.00 32.78 246 GLY A CA 1
ATOM 1993 C C . GLY A 1 246 ? 16.245 -25.173 -14.343 1.00 32.78 246 GLY A C 1
ATOM 1994 O O . GLY A 1 246 ? 16.633 -24.720 -13.246 1.00 32.78 246 GLY A O 1
#

Secondary structure (DSSP, 8-state):
--HHHHGGGS-HHHHHHIIIIIIHHHHHHHHHHTTSTTHHHHHHHHHHHHHHHHHH--SHHHHHHHHHTTHHHHHHHHTTSTTTHHHHHHHHHHHHHHHHHHHHHS--HHHHHHHHHT-------HHHHHHHHHHHHHHHHHHHHT--TT-TTS----TTGGGEEE-SSEEEESSHHHHHHHHHHHHHHHHHHHHHHHHHHH-HHHHHHTTSHHHHHHHHHHHHHHHHHHTSEEEETTS-------

pLDDT: mean 77.68, std 16.24, range [32.78, 96.38]

Sequence (246 aa):
THLLRIIPQCKFVVKQEILFSVFYPVFLKARERQNGSNQEIDKFLVLTCLSVFTYLLRRVRIIDQFLEQKALDHITVMLKDKDAMKLCCSIMEIVIITQVWKNEQNPNENDKINKEIFHETSVDLPDFDLLLEEIRCSSAKFLSMVHCQGDKENLNRLSLSDSIVCTEDTLVFDSHLCYQHYIQLLASLTCLWRTLANLSLFSPQVRQTLQERTVTVIAHGLLGTTLQRASKSTVIRGEPLKDREG

Radius of gyration: 21.15 Å; chains: 1; bounding box: 59×40×59 Å